Protein AF-0000000081415983 (afdb_homodimer)

Structure (mmCIF, N/CA/C/O backbone):
data_AF-0000000081415983-model_v1
#
loop_
_entity.id
_entity.type
_entity.pdbx_description
1 polymer Cupin
#
loop_
_atom_site.group_PDB
_atom_site.id
_atom_site.type_symbol
_atom_site.label_atom_id
_atom_site.label_alt_id
_atom_site.label_comp_id
_atom_site.label_asym_id
_atom_site.label_entity_id
_atom_site.label_seq_id
_atom_site.pdbx_PDB_ins_code
_atom_site.Cartn_x
_atom_site.Cartn_y
_atom_site.Cartn_z
_atom_site.occupancy
_atom_site.B_iso_or_equiv
_atom_site.auth_seq_id
_atom_site.auth_comp_id
_atom_site.auth_asym_id
_atom_site.auth_atom_id
_atom_site.pdbx_PDB_model_num
ATOM 1 N N . MET A 1 1 ? 7.309 -40.25 -11.047 1 39.91 1 MET A N 1
ATOM 2 C CA . MET A 1 1 ? 7.184 -38.969 -11.703 1 39.91 1 MET A CA 1
ATOM 3 C C . MET A 1 1 ? 6.332 -38 -10.867 1 39.91 1 MET A C 1
ATOM 5 O O . MET A 1 1 ? 5.172 -38.281 -10.578 1 39.91 1 MET A O 1
ATOM 9 N N . SER A 1 2 ? 6.867 -37.312 -9.828 1 40.66 2 SER A N 1
ATOM 10 C CA . SER A 1 2 ? 6.137 -36.406 -8.945 1 40.66 2 SER A CA 1
ATOM 11 C C . SER A 1 2 ? 5.246 -35.438 -9.734 1 40.66 2 SER A C 1
ATOM 13 O O . SER A 1 2 ? 5.742 -34.625 -10.5 1 40.66 2 SER A O 1
ATOM 15 N N . ASN A 1 3 ? 4.098 -35.781 -10.242 1 45.5 3 ASN A N 1
ATOM 16 C CA . ASN A 1 3 ? 3.111 -35.062 -11.047 1 45.5 3 ASN A CA 1
ATOM 17 C C . ASN A 1 3 ? 2.842 -33.656 -10.484 1 45.5 3 ASN A C 1
ATOM 19 O O . ASN A 1 3 ? 1.837 -33.438 -9.797 1 45.5 3 ASN A O 1
ATOM 23 N N . GLU A 1 4 ? 3.814 -33 -10 1 52.31 4 GLU A N 1
ATOM 24 C CA . GLU A 1 4 ? 3.561 -31.625 -9.531 1 52.31 4 GLU A CA 1
ATOM 25 C C . GLU A 1 4 ? 2.934 -30.766 -10.633 1 52.31 4 GLU A C 1
ATOM 27 O O . GLU A 1 4 ? 3.521 -30.594 -11.695 1 52.31 4 GLU A O 1
ATOM 32 N N . ARG A 1 5 ? 1.545 -30.859 -10.797 1 59.81 5 ARG A N 1
ATOM 33 C CA . ARG A 1 5 ? 0.809 -30.031 -11.742 1 59.81 5 ARG A CA 1
ATOM 34 C C . ARG A 1 5 ? 1.394 -28.625 -11.812 1 59.81 5 ARG A C 1
ATOM 36 O O . ARG A 1 5 ? 1.581 -27.969 -10.781 1 59.81 5 ARG A O 1
ATOM 43 N N . PRO A 1 6 ? 1.898 -28.297 -13 1 75.56 6 PRO A N 1
ATOM 44 C CA . PRO A 1 6 ? 2.426 -26.953 -13.164 1 75.56 6 PRO A CA 1
ATOM 45 C C . PRO A 1 6 ? 1.44 -25.875 -12.711 1 75.56 6 PRO A C 1
ATOM 47 O O . PRO A 1 6 ? 0.226 -26.078 -12.758 1 75.56 6 PRO A O 1
ATOM 50 N N . ALA A 1 7 ? 1.942 -24.875 -11.977 1 76.12 7 ALA A N 1
ATOM 51 C CA . ALA A 1 7 ? 1.072 -23.766 -11.617 1 76.12 7 ALA A CA 1
ATOM 52 C C . ALA A 1 7 ? 0.325 -23.234 -12.836 1 76.12 7 ALA A C 1
ATOM 54 O O . ALA A 1 7 ? 0.89 -23.141 -13.93 1 76.12 7 ALA A O 1
ATOM 55 N N . PRO A 1 8 ? -0.896 -23.016 -12.625 1 88 8 PRO A N 1
ATOM 56 C CA . PRO A 1 8 ? -1.715 -22.531 -13.742 1 88 8 PRO A CA 1
ATOM 57 C C . PRO A 1 8 ? -1.246 -21.172 -14.273 1 88 8 PRO A C 1
ATOM 59 O O . PRO A 1 8 ? -0.599 -20.422 -13.547 1 88 8 PRO A O 1
ATOM 62 N N . GLU A 1 9 ? -1.606 -20.844 -15.578 1 92.62 9 GLU A N 1
ATOM 63 C CA . GLU A 1 9 ? -1.294 -19.562 -16.203 1 92.62 9 GLU A CA 1
ATOM 64 C C . GLU A 1 9 ? -2.275 -18.484 -15.758 1 92.62 9 GLU A C 1
ATOM 66 O O . GLU A 1 9 ? -3.402 -18.781 -15.367 1 92.62 9 GLU A O 1
ATOM 71 N N . THR A 1 10 ? -1.805 -17.281 -15.883 1 95.62 10 THR A N 1
ATOM 72 C CA . THR A 1 10 ? -2.645 -16.156 -15.492 1 95.62 10 THR A CA 1
ATOM 73 C C . THR A 1 10 ? -3.926 -16.125 -16.328 1 95.62 10 THR A C 1
ATOM 75 O O . THR A 1 10 ? -3.885 -16.297 -17.547 1 95.62 10 THR A O 1
ATOM 78 N N . GLN A 1 11 ? -5.027 -15.922 -15.727 1 97.38 11 GLN A N 1
ATOM 79 C CA . GLN A 1 11 ? -6.328 -15.734 -16.359 1 97.38 11 GLN A CA 1
ATOM 80 C C . GLN A 1 11 ? -7.277 -14.961 -15.453 1 97.38 11 GLN A C 1
ATOM 82 O O . GLN A 1 11 ? -7.281 -15.164 -14.242 1 97.38 11 GLN A O 1
ATOM 87 N N . GLY A 1 12 ? -8.07 -14.055 -16.078 1 98.19 12 GLY A N 1
ATOM 88 C CA . GLY A 1 12 ? -9.078 -13.328 -15.32 1 98.19 12 GLY A CA 1
ATOM 89 C C . GLY A 1 12 ? -8.492 -12.305 -14.367 1 98.19 12 GLY A C 1
ATOM 90 O O . GLY A 1 12 ? -9.016 -12.094 -13.266 1 98.19 12 GLY A O 1
ATOM 91 N N . VAL A 1 13 ? -7.359 -11.742 -14.734 1 98.62 13 VAL A N 1
ATOM 92 C CA . VAL A 1 13 ? -6.691 -10.789 -13.852 1 98.62 13 VAL A CA 1
ATOM 93 C C . VAL A 1 13 ? -6.578 -9.438 -14.555 1 98.62 13 VAL A C 1
ATOM 95 O O . VAL A 1 13 ? -6.184 -9.359 -15.719 1 98.62 13 VAL A O 1
ATOM 98 N N . THR A 1 14 ? -7.02 -8.398 -13.93 1 98.56 14 THR A N 1
ATOM 99 C CA . THR A 1 14 ? -6.809 -7.023 -14.359 1 98.56 14 THR A CA 1
ATOM 100 C C . THR A 1 14 ? -5.949 -6.266 -13.359 1 98.56 14 THR A C 1
ATOM 102 O O . THR A 1 14 ? -6.141 -6.395 -12.148 1 98.56 14 THR A O 1
ATOM 105 N N . VAL A 1 15 ? -5.012 -5.48 -13.898 1 98.44 15 VAL A N 1
ATOM 106 C CA . VAL A 1 15 ? -4.113 -4.699 -13.055 1 98.44 15 VAL A CA 1
ATOM 107 C C . VAL A 1 15 ? -4.203 -3.223 -13.438 1 98.44 15 VAL A C 1
ATOM 109 O O . VAL A 1 15 ? -4.109 -2.871 -14.617 1 98.44 15 VAL A O 1
ATOM 112 N N . GLN A 1 16 ? -4.473 -2.391 -12.477 1 98.5 16 GLN A N 1
ATOM 113 C CA . GLN A 1 16 ? -4.496 -0.943 -12.656 1 98.5 16 GLN A CA 1
ATOM 114 C C . GLN A 1 16 ? -3.393 -0.267 -11.852 1 98.5 16 GLN A C 1
ATOM 116 O O . GLN A 1 16 ? -3.305 -0.453 -10.633 1 98.5 16 GLN A O 1
ATOM 121 N N . LEU A 1 17 ? -2.535 0.517 -12.516 1 98.56 17 LEU A N 1
ATOM 122 C CA . LEU A 1 17 ? -1.55 1.33 -11.812 1 98.56 17 LEU A CA 1
ATOM 123 C C . LEU A 1 17 ? -2.221 2.494 -11.094 1 98.56 17 LEU A C 1
ATOM 125 O O . LEU A 1 17 ? -3.002 3.234 -11.695 1 98.56 17 LEU A O 1
ATOM 129 N N . LEU A 1 18 ? -1.944 2.648 -9.82 1 98.62 18 LEU A N 1
ATOM 130 C CA . LEU A 1 18 ? -2.584 3.713 -9.055 1 98.62 18 LEU A CA 1
ATOM 131 C C . LEU A 1 18 ? -1.598 4.836 -8.758 1 98.62 18 LEU A C 1
ATOM 133 O O . LEU A 1 18 ? -1.96 6.016 -8.805 1 98.62 18 LEU A O 1
ATOM 137 N N . ALA A 1 19 ? -0.364 4.516 -8.375 1 98.44 19 ALA A N 1
ATOM 138 C CA . ALA A 1 19 ? 0.666 5.492 -8.031 1 98.44 19 ALA A CA 1
ATOM 139 C C . ALA A 1 19 ? 2.059 4.879 -8.125 1 98.44 19 ALA A C 1
ATOM 141 O O . ALA A 1 19 ? 2.223 3.668 -7.961 1 98.44 19 ALA A O 1
ATOM 142 N N . THR A 1 20 ? 3.025 5.652 -8.383 1 98.5 20 THR A N 1
ATOM 143 C CA . THR A 1 20 ? 4.426 5.246 -8.344 1 98.5 20 THR A CA 1
ATOM 144 C C . THR A 1 20 ? 5.297 6.367 -7.785 1 98.5 20 THR A C 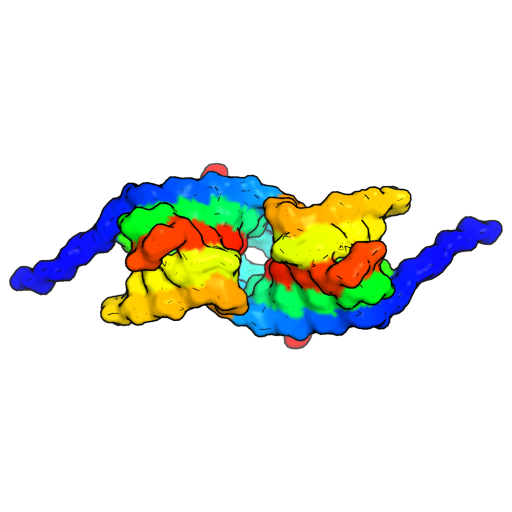1
ATOM 146 O O . THR A 1 20 ? 4.93 7.543 -7.855 1 98.5 20 THR A O 1
ATOM 149 N N . ILE A 1 21 ? 6.375 5.98 -7.223 1 98.69 21 ILE A N 1
ATOM 150 C CA . ILE A 1 21 ? 7.434 6.91 -6.844 1 98.69 21 ILE A CA 1
ATOM 151 C C . ILE A 1 21 ? 8.773 6.402 -7.355 1 98.69 21 ILE A C 1
ATOM 153 O O . ILE A 1 21 ? 9.141 5.246 -7.125 1 98.69 21 ILE A O 1
ATOM 157 N N . ASP A 1 22 ? 9.469 7.281 -8.078 1 98.56 22 ASP A N 1
ATOM 158 C CA . ASP A 1 22 ? 10.859 6.984 -8.406 1 98.56 22 ASP A CA 1
ATOM 159 C C . ASP A 1 22 ? 11.734 7.004 -7.152 1 98.56 22 ASP A C 1
ATOM 161 O O . ASP A 1 22 ? 11.992 8.07 -6.59 1 98.56 22 ASP A O 1
ATOM 165 N N . LEU A 1 23 ? 12.211 5.832 -6.766 1 98.62 23 LEU A N 1
ATOM 166 C CA . LEU A 1 23 ? 12.953 5.75 -5.508 1 98.62 23 LEU A CA 1
ATOM 167 C C . LEU A 1 23 ? 14.367 6.301 -5.676 1 98.62 23 LEU A C 1
ATOM 169 O O . LEU A 1 23 ? 15.023 6.637 -4.691 1 98.62 23 LEU A O 1
ATOM 173 N N . GLY A 1 24 ? 14.812 6.336 -6.879 1 97.75 24 GLY A N 1
ATOM 174 C CA . GLY A 1 24 ? 16.125 6.902 -7.137 1 97.75 24 GLY A CA 1
ATOM 175 C C . GLY A 1 24 ? 16.266 8.328 -6.645 1 97.75 24 GLY A C 1
ATOM 176 O O . GLY A 1 24 ? 17.359 8.75 -6.238 1 97.75 24 GLY A O 1
ATOM 177 N N . THR A 1 25 ? 15.219 9.117 -6.695 1 97.62 25 THR A N 1
ATOM 178 C CA . THR A 1 25 ? 15.258 10.516 -6.281 1 97.62 25 THR A CA 1
ATOM 179 C C . THR A 1 25 ? 14.945 10.648 -4.793 1 97.62 25 THR A C 1
ATOM 181 O O . THR A 1 25 ? 15.094 11.727 -4.219 1 97.62 25 THR A O 1
ATOM 184 N N . GLU A 1 26 ? 14.594 9.547 -4.121 1 98.44 26 GLU A N 1
ATOM 185 C CA . GLU A 1 26 ? 14.102 9.617 -2.75 1 98.44 26 GLU A CA 1
ATOM 186 C C . GLU A 1 26 ? 15.156 9.117 -1.763 1 98.44 26 GLU A C 1
ATOM 188 O O . GLU A 1 26 ? 15.289 9.664 -0.667 1 98.44 26 GLU A O 1
ATOM 193 N N . ILE A 1 27 ? 15.773 8.008 -2.119 1 98 27 ILE A N 1
ATOM 194 C CA . ILE A 1 27 ? 16.688 7.301 -1.233 1 98 27 ILE A CA 1
ATOM 195 C C . ILE A 1 27 ? 17.984 6.98 -1.979 1 98 27 ILE A C 1
ATOM 197 O O . ILE A 1 27 ? 17.953 6.375 -3.053 1 98 27 ILE A O 1
ATOM 201 N N . GLU A 1 28 ? 19.078 7.383 -1.436 1 95.56 28 GLU A N 1
ATOM 202 C CA . GLU A 1 28 ? 20.375 7.051 -2.033 1 95.56 28 GLU A CA 1
ATOM 203 C C . GLU A 1 28 ? 20.516 5.543 -2.236 1 95.56 28 GLU A C 1
ATOM 205 O O . GLU A 1 28 ? 20.188 4.758 -1.347 1 95.56 28 GLU A O 1
ATOM 210 N N . GLY A 1 29 ? 20.938 5.098 -3.475 1 95.25 29 GLY A N 1
ATOM 211 C CA . GLY A 1 29 ? 21.172 3.691 -3.746 1 95.25 29 GLY A CA 1
ATOM 212 C C . GLY A 1 29 ? 19.984 2.992 -4.379 1 95.25 29 GLY A C 1
ATOM 213 O O . GLY A 1 29 ? 20.047 1.801 -4.684 1 95.25 29 GLY A O 1
ATOM 214 N N . MET A 1 30 ? 18.938 3.736 -4.605 1 97.81 30 MET A N 1
ATOM 215 C CA . MET A 1 30 ? 17.719 3.088 -5.094 1 97.81 30 MET A CA 1
ATOM 216 C C . MET A 1 30 ? 17.438 3.494 -6.539 1 97.81 30 MET A C 1
ATOM 218 O O . MET A 1 30 ? 16.297 3.396 -7 1 97.81 30 MET A O 1
ATOM 222 N N . ALA A 1 31 ? 18.516 4.008 -7.223 1 96.88 31 ALA A N 1
ATOM 223 C CA . ALA A 1 31 ? 18.359 4.328 -8.641 1 96.88 31 ALA A CA 1
ATOM 224 C C . ALA A 1 31 ? 17.844 3.119 -9.422 1 96.88 31 ALA A C 1
ATOM 226 O O . ALA A 1 31 ? 18.297 1.992 -9.195 1 96.88 31 ALA A O 1
ATOM 227 N N . GLY A 1 32 ? 16.906 3.377 -10.312 1 97.69 32 GLY A N 1
ATOM 228 C CA . GLY A 1 32 ? 16.391 2.328 -11.18 1 97.69 32 GLY A CA 1
ATOM 229 C C . GLY A 1 32 ? 15.266 1.532 -10.555 1 97.69 32 GLY A C 1
ATOM 230 O O . GLY A 1 32 ? 14.805 0.546 -11.125 1 97.69 32 GLY A O 1
ATOM 231 N N . ARG A 1 33 ? 14.875 1.941 -9.32 1 98.56 33 ARG A N 1
ATOM 232 C CA . ARG A 1 33 ? 13.766 1.271 -8.648 1 98.56 33 ARG A CA 1
ATOM 233 C C . ARG A 1 33 ? 12.617 2.234 -8.406 1 98.56 33 ARG A C 1
ATOM 235 O O . ARG A 1 33 ? 12.82 3.447 -8.305 1 98.56 33 ARG A O 1
ATOM 242 N N . GLN A 1 34 ? 11.461 1.699 -8.297 1 98.69 34 GLN A N 1
ATOM 243 C CA . GLN A 1 34 ? 10.289 2.496 -7.953 1 98.69 34 GLN A CA 1
ATOM 244 C C . GLN A 1 34 ? 9.438 1.794 -6.898 1 98.69 34 GLN A C 1
ATOM 246 O O . GLN A 1 34 ? 9.453 0.565 -6.793 1 98.69 34 GLN A O 1
ATOM 251 N N . LEU A 1 35 ? 8.812 2.527 -6.086 1 98.88 35 LEU A N 1
ATOM 252 C CA . LEU A 1 35 ? 7.676 2.078 -5.289 1 98.88 35 LEU A CA 1
ATOM 253 C C . LEU A 1 35 ? 6.391 2.125 -6.109 1 98.88 35 LEU A C 1
ATOM 255 O O . LEU A 1 35 ? 6.02 3.18 -6.629 1 98.88 35 LEU A O 1
ATOM 259 N N . ARG A 1 36 ? 5.727 1.018 -6.242 1 98.88 36 ARG A N 1
ATOM 260 C CA . ARG A 1 36 ? 4.605 0.898 -7.168 1 98.88 36 ARG A CA 1
ATOM 261 C C . ARG A 1 36 ? 3.361 0.377 -6.457 1 98.88 36 ARG A C 1
ATOM 263 O O . ARG A 1 36 ? 3.424 -0.623 -5.738 1 98.88 36 ARG A O 1
ATOM 270 N N . MET A 1 37 ? 2.242 1.145 -6.562 1 98.94 37 MET A N 1
ATOM 271 C CA . MET A 1 37 ? 0.939 0.728 -6.055 1 98.94 37 MET A CA 1
ATOM 272 C C . MET A 1 37 ? 0.005 0.343 -7.195 1 98.94 37 MET A C 1
ATOM 274 O O . MET A 1 37 ? -0.206 1.128 -8.125 1 98.94 37 MET A O 1
ATOM 278 N N . ARG A 1 38 ? -0.508 -0.856 -7.113 1 98.88 38 ARG A N 1
ATOM 279 C CA . ARG A 1 38 ? -1.453 -1.337 -8.117 1 98.88 38 ARG A CA 1
ATOM 280 C C . ARG A 1 38 ? -2.727 -1.861 -7.461 1 98.88 38 ARG A C 1
ATOM 282 O O . ARG A 1 38 ? -2.689 -2.373 -6.34 1 98.88 38 ARG A O 1
ATOM 289 N N . LEU A 1 39 ? -3.822 -1.674 -8.117 1 98.81 39 LEU A N 1
ATOM 290 C CA . LEU A 1 39 ? -5.047 -2.422 -7.848 1 98.81 39 LEU A CA 1
ATOM 291 C C . LEU A 1 39 ? -5.113 -3.68 -8.703 1 98.81 39 LEU A C 1
ATOM 293 O O . LEU A 1 39 ? -5.109 -3.598 -9.938 1 98.81 39 LEU A O 1
ATOM 297 N N . VAL A 1 40 ? -5.133 -4.836 -8.094 1 98.81 40 VAL A N 1
ATOM 298 C CA . VAL A 1 40 ? -5.215 -6.113 -8.789 1 98.81 40 VAL A CA 1
ATOM 299 C C . VAL A 1 40 ? -6.59 -6.738 -8.578 1 98.81 40 VAL A C 1
ATOM 301 O O . VAL A 1 40 ? -7.043 -6.887 -7.441 1 98.81 40 VAL A O 1
ATOM 304 N N . THR A 1 41 ? -7.242 -7.074 -9.594 1 98.88 41 THR A N 1
ATOM 305 C CA . THR A 1 41 ? -8.523 -7.766 -9.555 1 98.88 41 THR A CA 1
ATOM 306 C C . THR A 1 41 ? -8.406 -9.172 -10.148 1 98.88 41 THR A C 1
ATOM 308 O O . THR A 1 41 ? -7.93 -9.336 -11.273 1 98.88 41 THR A O 1
ATOM 311 N N . ILE A 1 42 ? -8.758 -10.117 -9.359 1 98.81 42 ILE A N 1
ATOM 312 C CA . ILE A 1 42 ? -8.836 -11.508 -9.82 1 98.81 42 ILE A CA 1
ATOM 313 C C . ILE A 1 42 ? -10.289 -11.953 -9.875 1 98.81 42 ILE A C 1
ATOM 315 O O . ILE A 1 42 ? -10.961 -12.047 -8.844 1 98.81 42 ILE A O 1
ATOM 319 N N . GLU A 1 43 ? -10.805 -12.227 -11.062 1 98.81 43 GLU A N 1
ATOM 320 C CA . GLU A 1 43 ? -12.188 -12.648 -11.234 1 98.81 43 GLU A CA 1
ATOM 321 C C . GLU A 1 43 ? -12.445 -14 -10.578 1 98.81 43 GLU A C 1
ATOM 323 O O . GLU A 1 43 ? -11.5 -14.727 -10.258 1 98.81 43 GLU A O 1
ATOM 328 N N . SER A 1 44 ? -13.781 -14.258 -10.297 1 98.62 44 SER A N 1
ATOM 329 C CA . SER A 1 44 ? -14.117 -15.609 -9.844 1 98.62 44 SER A CA 1
ATOM 330 C C . SER A 1 44 ? -13.508 -16.672 -10.758 1 98.62 44 SER A C 1
ATOM 332 O O . SER A 1 44 ? -13.648 -16.594 -11.984 1 98.62 44 SER A O 1
ATOM 334 N N . GLY A 1 45 ? -12.766 -17.562 -10.164 1 98 45 GLY A N 1
ATOM 335 C CA . GLY A 1 45 ? -12.117 -18.594 -10.945 1 98 45 GLY A CA 1
ATOM 336 C C . GLY A 1 45 ? -10.805 -18.156 -11.562 1 98 45 GLY A C 1
ATOM 337 O O . GLY A 1 45 ? -10.109 -18.938 -12.211 1 98 45 GLY A O 1
ATOM 338 N N . GLY A 1 46 ? -10.461 -16.859 -11.328 1 98.44 46 GLY A N 1
ATOM 339 C CA . GLY A 1 46 ? -9.234 -16.328 -11.906 1 98.44 46 GLY A CA 1
ATOM 340 C C . GLY A 1 46 ? -7.984 -16.859 -11.227 1 98.44 46 GLY A C 1
ATOM 341 O O . GLY A 1 46 ? -8.055 -17.422 -10.125 1 98.44 46 GLY A O 1
ATOM 342 N N . VAL A 1 47 ? -6.828 -16.734 -11.93 1 97.5 47 VAL A N 1
ATOM 343 C CA . VAL A 1 47 ? -5.523 -17.203 -11.477 1 97.5 47 VAL A CA 1
ATOM 344 C C . VAL A 1 47 ? -4.461 -16.156 -11.789 1 97.5 47 VAL A C 1
ATOM 346 O O . VAL A 1 47 ? -4.461 -15.562 -12.875 1 97.5 47 VAL A O 1
ATOM 349 N N . LEU A 1 48 ? -3.709 -15.797 -10.82 1 96.69 48 LEU A N 1
ATOM 350 C CA . LEU A 1 48 ? -2.486 -15.039 -11.047 1 96.69 48 LEU A CA 1
ATOM 351 C C . LEU A 1 48 ? -1.261 -15.945 -10.977 1 96.69 48 LEU A C 1
ATOM 353 O O . LEU A 1 48 ? -0.7 -16.156 -9.898 1 96.69 48 LEU A O 1
ATOM 357 N N . GLY A 1 49 ? -0.999 -16.438 -12.078 1 88.75 49 GLY A N 1
ATOM 358 C CA . GLY A 1 49 ? 0.17 -17.266 -12.312 1 88.75 49 GLY A CA 1
ATOM 359 C C . GLY A 1 49 ? 1.021 -16.797 -13.477 1 88.75 49 GLY A C 1
ATOM 360 O O . GLY A 1 49 ? 0.875 -15.664 -13.938 1 88.75 49 GLY A O 1
ATOM 361 N N . PRO A 1 50 ? 2.016 -17.594 -13.883 1 90.31 50 PRO A N 1
ATOM 362 C CA . PRO A 1 50 ? 2.482 -18.828 -13.258 1 90.31 50 PRO A CA 1
ATOM 363 C C . PRO A 1 50 ? 3.178 -18.594 -11.922 1 90.31 50 PRO A C 1
ATOM 365 O O . PRO A 1 50 ? 3.26 -17.453 -11.461 1 90.31 50 PRO A O 1
ATOM 368 N N . VAL A 1 51 ? 3.699 -19.609 -11.383 1 93.38 51 VAL A N 1
ATOM 369 C CA . VAL A 1 51 ? 4.484 -19.469 -10.156 1 93.38 51 VAL A CA 1
ATOM 370 C C . VAL A 1 51 ? 5.543 -18.391 -10.336 1 93.38 51 VAL A C 1
ATOM 372 O O . VAL A 1 51 ? 6.188 -18.297 -11.383 1 93.38 51 VAL A O 1
ATOM 375 N N . HIS A 1 52 ? 5.562 -17.469 -9.422 1 95.12 52 HIS A N 1
ATOM 376 C CA . HIS A 1 52 ? 6.562 -16.406 -9.445 1 95.12 52 HIS A CA 1
ATOM 377 C C . HIS A 1 52 ? 7.141 -16.156 -8.055 1 95.12 52 HIS A C 1
ATOM 379 O O . HIS A 1 52 ? 6.543 -16.562 -7.051 1 95.12 52 HIS A O 1
ATOM 385 N N . ASP A 1 53 ? 8.312 -15.547 -7.996 1 96.62 53 ASP A N 1
ATOM 386 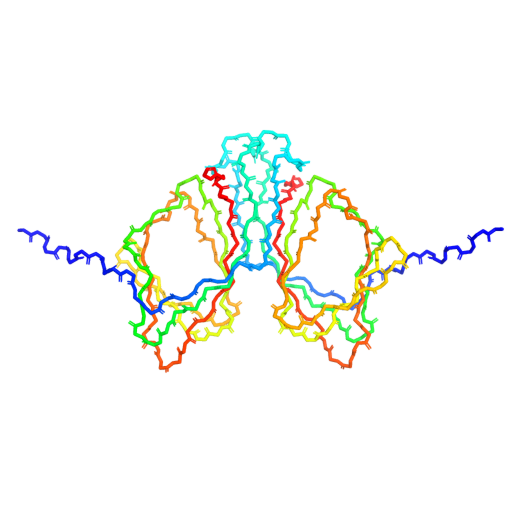C CA . ASP A 1 53 ? 8.938 -15.242 -6.711 1 96.62 53 ASP A CA 1
ATOM 387 C C . ASP A 1 53 ? 9.039 -13.734 -6.492 1 96.62 53 ASP A C 1
ATOM 389 O O . ASP A 1 53 ? 8.711 -12.945 -7.387 1 96.62 53 ASP A O 1
ATOM 393 N N . HIS A 1 54 ? 9.453 -13.359 -5.375 1 98 54 HIS A N 1
ATOM 394 C CA . HIS A 1 54 ? 9.57 -11.961 -5.004 1 98 54 HIS A CA 1
ATOM 395 C C . HIS A 1 54 ? 11 -11.602 -4.621 1 98 54 HIS A C 1
ATOM 397 O O . HIS A 1 54 ? 11.227 -10.711 -3.797 1 98 54 HIS A O 1
ATOM 403 N N . ILE A 1 55 ? 11.953 -12.336 -5.207 1 97.62 55 ILE A N 1
ATOM 404 C CA . ILE A 1 55 ? 13.359 -11.984 -5.02 1 97.62 55 ILE A CA 1
ATOM 405 C C . ILE A 1 55 ? 13.641 -10.625 -5.656 1 97.62 55 ILE A C 1
ATOM 407 O O . ILE A 1 55 ? 13.367 -10.422 -6.844 1 97.62 55 ILE A O 1
ATOM 411 N N . ASP A 1 56 ? 14.125 -9.727 -4.898 1 97.25 56 ASP A N 1
ATOM 412 C CA . ASP A 1 56 ? 14.492 -8.383 -5.324 1 97.25 56 ASP A CA 1
ATOM 413 C C . ASP A 1 56 ? 13.258 -7.566 -5.699 1 97.25 56 ASP A C 1
ATOM 415 O O . ASP A 1 56 ? 13.336 -6.648 -6.52 1 97.25 56 ASP A O 1
ATOM 419 N N . ARG A 1 57 ? 12.188 -7.875 -5.215 1 98.06 57 ARG A N 1
ATOM 420 C CA . ARG A 1 57 ? 10.93 -7.176 -5.457 1 98.06 57 ARG A CA 1
ATOM 421 C C . ARG A 1 57 ? 9.969 -7.348 -4.281 1 98.06 57 ARG A C 1
ATOM 423 O O . ARG A 1 57 ? 8.859 -7.859 -4.449 1 98.06 57 ARG A O 1
ATOM 430 N N . PRO A 1 58 ? 10.445 -6.98 -3.062 1 98.75 58 PRO A N 1
ATOM 431 C CA . PRO A 1 58 ? 9.57 -7.121 -1.897 1 98.75 58 PRO A CA 1
ATOM 432 C C . PRO A 1 58 ? 8.289 -6.305 -2.025 1 98.75 58 PRO A C 1
ATOM 434 O O . PRO A 1 58 ? 8.281 -5.254 -2.672 1 98.75 58 PRO A O 1
ATOM 437 N N . GLY A 1 59 ? 7.223 -6.781 -1.451 1 98.81 59 GLY A N 1
ATOM 438 C CA . GLY A 1 59 ? 5.945 -6.09 -1.507 1 98.81 59 GLY A CA 1
ATOM 439 C C . GLY A 1 59 ? 5.02 -6.457 -0.363 1 98.81 59 GLY A C 1
ATOM 440 O O . GLY A 1 59 ? 5.273 -7.414 0.367 1 98.81 59 GLY A O 1
ATOM 441 N N . VAL A 1 60 ? 4.02 -5.695 -0.131 1 98.88 60 VAL A N 1
ATOM 442 C CA . VAL A 1 60 ? 2.934 -5.938 0.812 1 98.88 60 VAL A CA 1
ATOM 443 C C . VAL A 1 60 ? 1.593 -5.879 0.082 1 98.88 60 VAL A C 1
ATOM 445 O O . VAL A 1 60 ? 1.415 -5.082 -0.842 1 98.88 60 VAL A O 1
ATOM 448 N N . GLU A 1 61 ? 0.723 -6.727 0.51 1 98.81 61 GLU A N 1
ATOM 449 C CA . GLU A 1 61 ? -0.594 -6.887 -0.1 1 98.81 61 GLU A CA 1
ATOM 450 C C . GLU A 1 61 ? -1.706 -6.59 0.901 1 98.81 61 GLU A C 1
ATOM 452 O O . GLU A 1 61 ? -1.552 -6.836 2.1 1 98.81 61 GLU A O 1
ATOM 457 N N . TYR A 1 62 ? -2.814 -6.008 0.46 1 98.88 62 TYR A N 1
ATOM 458 C CA . TYR A 1 62 ? -4.008 -5.75 1.261 1 98.88 62 TYR A CA 1
ATOM 459 C C . TYR A 1 62 ? -5.27 -6.125 0.493 1 98.88 62 TYR A C 1
ATOM 461 O O . TYR A 1 62 ? -5.5 -5.629 -0.612 1 98.88 62 TYR A O 1
ATOM 469 N N . ILE A 1 63 ? -6.129 -6.93 1.101 1 98.69 63 ILE A N 1
ATOM 470 C CA . ILE A 1 63 ? -7.332 -7.371 0.402 1 98.69 63 ILE A CA 1
ATOM 471 C C . ILE A 1 63 ? -8.469 -6.375 0.646 1 98.69 63 ILE A C 1
ATOM 473 O O . ILE A 1 63 ? -8.82 -6.098 1.793 1 98.69 63 ILE A O 1
ATOM 477 N N . LEU A 1 64 ? -9 -5.895 -0.422 1 98.31 64 LEU A N 1
ATOM 478 C CA . LEU A 1 64 ? -10.133 -4.984 -0.377 1 98.31 64 LEU A CA 1
ATOM 479 C C . LEU A 1 64 ? -11.453 -5.754 -0.331 1 98.31 64 LEU A C 1
ATOM 481 O O . LEU A 1 64 ? -12.367 -5.387 0.407 1 98.31 64 LEU A O 1
ATOM 485 N N . GLN A 1 65 ? -11.516 -6.723 -1.119 1 98.06 65 GLN A N 1
ATOM 486 C CA . GLN A 1 65 ? -12.75 -7.453 -1.395 1 98.06 65 GLN A CA 1
ATOM 487 C C . GLN A 1 65 ? -12.453 -8.898 -1.798 1 98.06 65 GLN A C 1
ATOM 489 O O . GLN A 1 65 ? -11.484 -9.156 -2.52 1 98.06 65 GLN A O 1
ATOM 494 N N . GLY A 1 66 ? -13.406 -9.82 -1.405 1 98.5 66 GLY A N 1
ATOM 495 C CA . GLY A 1 66 ? -13.281 -11.211 -1.818 1 98.5 66 GLY A CA 1
ATOM 496 C C . GLY A 1 66 ? -12.18 -11.953 -1.088 1 98.5 66 GLY A C 1
ATOM 497 O O . GLY A 1 66 ? -11.734 -11.523 -0.019 1 98.5 66 GLY A O 1
ATOM 498 N N . THR A 1 67 ? -11.906 -13.117 -1.565 1 98.5 67 THR A N 1
ATOM 499 C CA . THR A 1 67 ? -10.883 -13.977 -0.974 1 98.5 67 THR A CA 1
ATOM 500 C C . THR A 1 67 ? -9.836 -14.359 -2.014 1 98.5 67 THR A C 1
ATOM 502 O O . THR A 1 67 ? -10.18 -14.703 -3.148 1 98.5 67 THR A O 1
ATOM 505 N N . ILE A 1 68 ? -8.617 -14.219 -1.673 1 98.5 68 ILE A N 1
ATOM 506 C CA . ILE A 1 68 ? -7.523 -14.695 -2.504 1 98.5 68 ILE A CA 1
ATOM 507 C C . ILE A 1 68 ? -6.855 -15.898 -1.832 1 98.5 68 ILE A C 1
ATOM 509 O O . ILE A 1 68 ? -6.527 -15.852 -0.645 1 98.5 68 ILE A O 1
ATOM 513 N N . THR A 1 69 ? -6.727 -16.953 -2.525 1 98.38 69 THR A N 1
ATOM 514 C CA . THR A 1 69 ? -5.98 -18.125 -2.07 1 98.38 69 THR A CA 1
ATOM 515 C C . THR A 1 69 ? -4.531 -18.062 -2.547 1 98.38 69 THR A C 1
ATOM 517 O O . THR A 1 69 ? -4.273 -18 -3.752 1 98.38 69 THR A O 1
ATOM 520 N N . ASP A 1 70 ? -3.639 -18.016 -1.638 1 97.81 70 ASP A N 1
ATOM 521 C CA . ASP A 1 70 ? -2.199 -17.984 -1.876 1 97.81 70 ASP A CA 1
ATOM 522 C C . ASP A 1 70 ? -1.587 -19.375 -1.765 1 97.81 70 ASP A C 1
ATOM 524 O O . ASP A 1 70 ? -1.617 -19.984 -0.695 1 97.81 70 ASP A O 1
ATOM 528 N N . HIS A 1 71 ? -1.051 -19.906 -2.887 1 96.81 71 HIS A N 1
ATOM 529 C CA . HIS A 1 71 ? -0.377 -21.203 -2.896 1 96.81 71 HIS A CA 1
ATOM 530 C C . HIS A 1 71 ? 1.134 -21.031 -2.773 1 96.81 71 HIS A C 1
ATOM 532 O O . HIS A 1 71 ? 1.793 -20.594 -3.717 1 96.81 71 HIS A O 1
ATOM 538 N N . ARG A 1 72 ? 1.624 -21.344 -1.626 1 91.62 72 ARG A N 1
ATOM 539 C CA . ARG A 1 72 ? 3.037 -21.188 -1.295 1 91.62 72 ARG A CA 1
ATOM 540 C C . ARG A 1 72 ? 3.549 -22.375 -0.491 1 91.62 72 ARG A C 1
ATOM 542 O O . ARG A 1 72 ? 2.918 -22.797 0.484 1 91.62 72 ARG A O 1
ATOM 549 N N . ASN A 1 73 ? 4.672 -22.922 -0.878 1 90.19 73 ASN A N 1
ATOM 550 C CA . ASN A 1 73 ? 5.301 -24.031 -0.163 1 90.19 73 ASN A CA 1
ATOM 551 C C . ASN A 1 73 ? 4.332 -25.188 0.026 1 90.19 73 ASN A C 1
ATOM 553 O O . ASN A 1 73 ? 4.258 -25.781 1.109 1 90.19 73 ASN A O 1
ATOM 557 N N . GLY A 1 74 ? 3.523 -25.375 -0.931 1 90.12 74 GLY A N 1
ATOM 558 C CA . GLY A 1 74 ? 2.596 -26.484 -0.893 1 90.12 74 GLY A CA 1
ATOM 559 C C . GLY A 1 74 ? 1.387 -26.234 -0.013 1 90.12 74 GLY A C 1
ATOM 560 O O . GLY A 1 74 ? 0.563 -27.125 0.194 1 90.12 74 GLY A O 1
ATOM 561 N N . VAL A 1 75 ? 1.369 -25.109 0.575 1 95.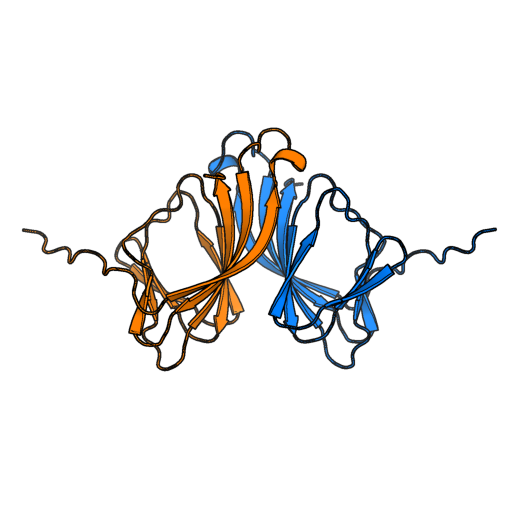5 75 VAL A N 1
ATOM 562 C CA . VAL A 1 75 ? 0.273 -24.75 1.471 1 95.5 75 VAL A CA 1
ATOM 563 C C . VAL A 1 75 ? -0.599 -23.672 0.822 1 95.5 75 VAL A C 1
ATOM 565 O O . VAL A 1 75 ? -0.086 -22.719 0.243 1 95.5 75 VAL A O 1
ATOM 568 N N . ALA A 1 76 ? -1.93 -23.891 0.849 1 96.75 76 ALA A N 1
ATOM 569 C CA . ALA A 1 76 ? -2.889 -22.875 0.41 1 96.75 76 ALA A CA 1
ATOM 570 C C . ALA A 1 76 ? -3.416 -22.078 1.594 1 96.75 76 ALA A C 1
ATOM 572 O O . ALA A 1 76 ? -3.902 -22.641 2.574 1 96.75 76 ALA A O 1
ATOM 573 N N . THR A 1 77 ? -3.258 -20.828 1.574 1 97.81 77 THR A N 1
ATOM 574 C CA . THR A 1 77 ? -3.758 -19.938 2.619 1 97.81 77 THR A CA 1
ATOM 575 C C . THR A 1 77 ? -4.758 -18.938 2.045 1 97.81 77 THR A C 1
ATOM 577 O O . THR A 1 77 ? -4.5 -18.312 1.017 1 97.81 77 THR A O 1
ATOM 580 N N . ASP A 1 78 ? -5.891 -18.812 2.684 1 98.06 78 ASP A N 1
ATOM 581 C CA . ASP A 1 78 ? -6.902 -17.844 2.266 1 98.06 78 ASP A CA 1
ATOM 582 C C . ASP A 1 78 ? -6.734 -16.516 3 1 98.06 78 ASP A C 1
ATOM 584 O O . ASP A 1 78 ? -6.598 -16.484 4.227 1 98.06 78 ASP A O 1
ATOM 588 N N . TYR A 1 79 ? -6.738 -15.453 2.232 1 97.75 79 TYR A N 1
ATOM 589 C CA . TYR A 1 79 ? -6.75 -14.102 2.781 1 97.75 79 TYR A CA 1
ATOM 590 C C . TYR A 1 79 ? -8.039 -13.383 2.424 1 97.75 79 TYR A C 1
ATOM 592 O O . TYR A 1 79 ? -8.445 -13.359 1.259 1 97.75 79 TYR A O 1
ATOM 600 N N . GLY A 1 80 ? -8.695 -12.797 3.48 1 98 80 GLY A N 1
ATOM 601 C CA . GLY A 1 80 ? -9.906 -12.023 3.256 1 98 80 GLY A CA 1
ATOM 602 C C . GLY A 1 80 ? -9.711 -10.539 3.477 1 98 80 GLY A C 1
ATOM 603 O O . GLY A 1 80 ? -8.602 -10.086 3.77 1 98 80 GLY A O 1
ATOM 604 N N . PRO A 1 81 ? -10.836 -9.836 3.271 1 97.94 81 PRO A N 1
ATOM 605 C CA . PRO A 1 81 ? -10.742 -8.375 3.369 1 97.94 81 PRO A CA 1
ATOM 606 C C . PRO A 1 81 ? -10.203 -7.91 4.719 1 97.94 81 PRO A C 1
ATOM 608 O O . PRO A 1 81 ? -10.547 -8.477 5.758 1 97.94 81 PRO A O 1
ATOM 611 N N . GLY A 1 82 ? -9.312 -6.914 4.645 1 96.94 82 GLY A N 1
ATOM 612 C CA . GLY A 1 82 ? -8.82 -6.312 5.871 1 96.94 82 GLY A CA 1
ATOM 613 C C . GLY A 1 82 ? -7.469 -6.855 6.301 1 96.94 82 GLY A C 1
ATOM 614 O O . GLY A 1 82 ? -6.832 -6.305 7.199 1 96.94 82 GLY A O 1
ATOM 615 N N . VAL A 1 83 ? -7.016 -7.891 5.656 1 95.75 83 VAL A N 1
ATOM 616 C CA . VAL A 1 83 ? -5.73 -8.477 6.02 1 95.75 83 VAL A CA 1
ATOM 617 C C . VAL A 1 83 ? -4.625 -7.875 5.152 1 95.75 83 VAL A C 1
ATOM 619 O O . VAL A 1 83 ? -4.809 -7.68 3.949 1 95.75 83 VAL A O 1
ATOM 622 N N . GLY A 1 84 ? -3.52 -7.527 5.75 1 97.06 84 GLY A N 1
ATOM 623 C CA . GLY A 1 84 ? -2.279 -7.195 5.07 1 97.06 84 GLY A CA 1
ATOM 624 C C . GLY A 1 84 ? -1.173 -8.203 5.316 1 97.06 84 GLY A C 1
ATOM 625 O O . GLY A 1 84 ? -1.017 -8.703 6.434 1 97.06 84 GLY A O 1
ATOM 626 N N . TRP A 1 85 ? -0.45 -8.609 4.258 1 95.69 85 TRP A N 1
ATOM 627 C CA . TRP A 1 85 ? 0.618 -9.586 4.441 1 95.69 85 TRP A CA 1
ATOM 628 C C . TRP A 1 85 ? 1.82 -9.25 3.564 1 95.69 85 TRP A C 1
ATOM 630 O O . TRP A 1 85 ? 1.682 -8.578 2.541 1 95.69 85 TRP A O 1
ATOM 640 N N . PRO A 1 86 ? 2.979 -9.734 3.932 1 97.69 86 PRO A N 1
ATOM 641 C CA . PRO A 1 86 ? 4.199 -9.469 3.166 1 97.69 86 PRO A CA 1
ATOM 642 C C . PRO A 1 86 ? 4.48 -10.539 2.115 1 97.69 86 PRO A C 1
ATOM 644 O O . PRO A 1 86 ? 4.055 -11.688 2.27 1 97.69 86 PRO A O 1
ATOM 647 N N . GLU A 1 87 ? 5.078 -10.188 1.087 1 98.06 87 GLU A N 1
ATOM 648 C CA . GLU A 1 87 ? 5.758 -11.047 0.119 1 98.06 87 GLU A CA 1
ATOM 649 C C . GLU A 1 87 ? 7.238 -10.695 0.022 1 98.06 87 GLU A C 1
ATOM 651 O O . GLU A 1 87 ? 7.609 -9.703 -0.604 1 98.06 87 GLU A O 1
ATOM 656 N N . ASP A 1 88 ? 8.062 -11.5 0.657 1 98.12 88 ASP A N 1
ATOM 657 C CA . ASP A 1 88 ? 9.492 -11.234 0.738 1 98.12 88 ASP A CA 1
ATOM 658 C C . ASP A 1 88 ? 10.281 -12.172 -0.178 1 98.12 88 ASP A C 1
ATOM 660 O O . ASP A 1 88 ? 9.688 -12.914 -0.968 1 98.12 88 ASP A O 1
ATOM 664 N N . HIS A 1 89 ? 11.641 -12.156 -0.044 1 98.12 89 HIS A N 1
ATOM 665 C CA . HIS A 1 89 ? 12.516 -12.883 -0.964 1 98.12 89 HIS A CA 1
ATOM 666 C C . HIS A 1 89 ? 12.367 -14.391 -0.785 1 98.12 89 HIS A C 1
ATOM 668 O O . HIS A 1 89 ? 12.828 -15.164 -1.628 1 98.12 89 HIS A O 1
ATOM 674 N N . ASN A 1 90 ? 11.641 -14.859 0.226 1 97.25 90 ASN A N 1
ATOM 675 C CA . ASN A 1 90 ? 11.383 -16.281 0.389 1 97.25 90 ASN A CA 1
ATOM 676 C C . ASN A 1 90 ? 10.031 -16.688 -0.208 1 97.25 90 ASN A C 1
ATOM 678 O O . ASN A 1 90 ? 9.656 -17.859 -0.194 1 97.25 90 ASN A O 1
ATOM 682 N N . THR A 1 91 ? 9.305 -15.75 -0.68 1 97.31 91 THR A N 1
ATOM 683 C CA . THR A 1 91 ? 7.977 -16 -1.225 1 97.31 91 THR A CA 1
ATOM 684 C C . THR A 1 91 ? 8.07 -16.469 -2.674 1 97.31 91 THR A C 1
ATOM 686 O O . THR A 1 91 ? 8.578 -15.758 -3.533 1 97.31 91 THR A O 1
ATOM 689 N N . THR A 1 92 ? 7.699 -17.625 -3.002 1 97.06 92 THR A N 1
ATOM 690 C CA . THR A 1 92 ? 7.398 -18.203 -4.312 1 97.06 92 THR A CA 1
ATOM 691 C C . THR A 1 92 ? 5.992 -18.781 -4.34 1 97.06 92 THR A C 1
ATOM 693 O O . THR A 1 92 ? 5.68 -19.688 -3.562 1 97.06 92 THR A O 1
ATOM 696 N N . HIS A 1 93 ? 5.133 -18.109 -5.211 1 97.5 93 HIS A N 1
ATOM 697 C CA . HIS A 1 93 ? 3.736 -18.516 -5.074 1 97.5 93 HIS A CA 1
ATOM 698 C C . HIS A 1 93 ? 2.959 -18.25 -6.359 1 97.5 93 HIS A C 1
ATOM 700 O O . HIS A 1 93 ? 3.514 -17.75 -7.332 1 97.5 93 HIS A O 1
ATOM 706 N N . TRP A 1 94 ? 1.785 -18.703 -6.43 1 97.12 94 TRP A N 1
ATOM 707 C CA . TRP A 1 94 ? 0.71 -18.281 -7.324 1 97.12 94 TRP A CA 1
ATOM 708 C C . TRP A 1 94 ? -0.594 -18.094 -6.555 1 97.12 94 TRP A C 1
ATOM 710 O O . TRP A 1 94 ? -0.74 -18.594 -5.438 1 97.12 94 TRP A O 1
ATOM 720 N N . LEU A 1 95 ? -1.531 -17.328 -7.078 1 98.25 95 LEU A N 1
ATOM 721 C CA . LEU A 1 95 ? -2.764 -16.953 -6.395 1 98.25 95 LEU A CA 1
ATOM 722 C C . LEU A 1 95 ? -3.984 -17.328 -7.223 1 98.25 95 LEU A C 1
ATOM 724 O O . LEU A 1 95 ? -3.918 -17.375 -8.453 1 98.25 95 LEU A O 1
ATOM 728 N N . GLU A 1 96 ? -5.055 -17.531 -6.535 1 98 96 GLU A N 1
ATOM 729 C CA . GLU A 1 96 ? -6.32 -17.719 -7.242 1 98 96 GLU A CA 1
ATOM 730 C C . GLU A 1 96 ? -7.492 -17.203 -6.426 1 98 96 GLU A C 1
ATOM 732 O O . GLU A 1 96 ? -7.355 -16.938 -5.227 1 98 96 GLU A O 1
ATOM 737 N N . ASN A 1 97 ? -8.562 -16.953 -7.121 1 98.69 97 ASN A N 1
ATOM 738 C CA . ASN A 1 97 ? -9.852 -16.625 -6.516 1 98.69 97 ASN A CA 1
ATOM 739 C C . ASN A 1 97 ? -10.844 -17.781 -6.684 1 98.69 97 ASN A C 1
ATOM 741 O O . ASN A 1 97 ? -11.391 -17.969 -7.77 1 98.69 97 ASN A O 1
ATOM 745 N N . ARG A 1 98 ? -11.086 -18.438 -5.609 1 98.12 98 ARG A N 1
ATOM 746 C CA . ARG A 1 98 ? -12.016 -19.562 -5.625 1 98.12 98 ARG A CA 1
ATOM 747 C C . ARG A 1 98 ? -13.43 -19.125 -5.258 1 98.12 98 ARG A C 1
ATOM 749 O O . ARG A 1 98 ? -14.344 -19.938 -5.184 1 98.12 98 ARG A O 1
ATOM 756 N N . GLY A 1 99 ? -13.547 -17.875 -4.934 1 97.94 99 GLY A N 1
ATOM 757 C CA . GLY A 1 99 ? -14.828 -17.344 -4.488 1 97.94 99 GLY A CA 1
ATOM 758 C C . GLY A 1 99 ? -15.75 -16.969 -5.629 1 97.94 99 GLY A C 1
ATOM 759 O O . GLY A 1 99 ? -15.352 -17 -6.797 1 97.94 99 GLY A O 1
ATOM 760 N N . ALA A 1 100 ? -16.953 -16.547 -5.293 1 97.88 100 ALA A N 1
ATOM 761 C CA . ALA A 1 100 ? -18 -16.297 -6.273 1 97.88 100 ALA A CA 1
ATOM 762 C C . ALA A 1 100 ? -18 -14.836 -6.711 1 97.88 100 ALA A C 1
ATOM 764 O O . ALA A 1 100 ? -18.688 -14.469 -7.664 1 97.88 100 ALA A O 1
ATOM 765 N N . VAL A 1 101 ? -17.25 -14.016 -6.031 1 98.5 101 VAL A N 1
ATOM 766 C CA . VAL A 1 101 ? -17.156 -12.602 -6.398 1 98.5 101 VAL A CA 1
ATOM 767 C C . VAL A 1 101 ? -15.711 -12.25 -6.738 1 98.5 101 VAL A C 1
ATOM 769 O O . VAL A 1 101 ? -14.773 -12.914 -6.277 1 98.5 101 VAL A O 1
ATOM 772 N N . PRO A 1 102 ? -15.492 -11.234 -7.555 1 98.81 102 PRO A N 1
ATOM 773 C CA . PRO A 1 102 ? -14.109 -10.812 -7.797 1 98.81 102 PRO A CA 1
ATOM 774 C C . PRO A 1 102 ? -13.359 -10.469 -6.512 1 98.81 102 PRO A C 1
ATOM 776 O O . PRO A 1 102 ? -13.938 -9.875 -5.598 1 98.81 102 PRO A O 1
ATOM 779 N N . ALA A 1 103 ? -12.164 -10.938 -6.438 1 98.81 103 ALA A N 1
ATOM 780 C CA . ALA A 1 103 ? -11.258 -10.531 -5.371 1 98.81 103 ALA A CA 1
ATOM 781 C C . ALA A 1 103 ? -10.398 -9.344 -5.809 1 98.81 103 ALA A C 1
ATOM 783 O O . ALA A 1 103 ? -9.93 -9.297 -6.949 1 98.81 103 ALA A O 1
ATOM 784 N N . ARG A 1 104 ? -10.258 -8.344 -4.91 1 98.75 104 ARG A N 1
ATOM 785 C CA . ARG A 1 104 ? -9.453 -7.16 -5.195 1 98.75 104 ARG A CA 1
ATOM 786 C C . ARG A 1 104 ? -8.438 -6.91 -4.086 1 98.75 104 ARG A C 1
ATOM 788 O O . ARG A 1 104 ? -8.758 -7.016 -2.9 1 98.75 104 ARG A O 1
ATOM 795 N N . GLU A 1 105 ? -7.25 -6.645 -4.492 1 98.75 105 GLU A N 1
ATOM 796 C CA . GLU A 1 105 ? -6.211 -6.312 -3.525 1 98.75 105 GLU A CA 1
ATOM 797 C C . GLU A 1 105 ? -5.422 -5.082 -3.965 1 98.75 105 GLU A C 1
ATOM 799 O O . GLU A 1 105 ? -5.336 -4.785 -5.16 1 98.75 105 GLU A O 1
ATOM 804 N N . ILE A 1 106 ? -4.961 -4.32 -3.018 1 98.88 106 ILE A N 1
ATOM 805 C CA . ILE A 1 106 ? -3.898 -3.344 -3.248 1 98.88 106 ILE A CA 1
ATOM 806 C C . ILE A 1 106 ? -2.537 -4.016 -3.09 1 98.88 106 ILE A C 1
ATOM 808 O O . ILE A 1 106 ? -2.268 -4.66 -2.072 1 98.88 106 ILE A O 1
ATOM 812 N N . SER A 1 107 ? -1.769 -3.977 -4.098 1 98.88 107 SER A N 1
ATOM 813 C CA . SER A 1 107 ? -0.398 -4.48 -4.098 1 98.88 107 SER A CA 1
ATOM 814 C C . SER A 1 107 ? 0.61 -3.338 -4.16 1 98.88 107 SER A C 1
ATOM 816 O O . SER A 1 107 ? 0.56 -2.508 -5.07 1 98.88 107 SER A O 1
ATOM 818 N N . VAL A 1 108 ? 1.475 -3.238 -3.197 1 98.94 108 VAL A N 1
ATOM 819 C CA . VAL A 1 108 ? 2.549 -2.252 -3.211 1 98.94 108 VAL A CA 1
ATOM 820 C C . VAL A 1 108 ? 3.9 -2.959 -3.15 1 98.94 108 VAL A C 1
ATOM 822 O O . VAL A 1 108 ? 4.168 -3.721 -2.217 1 98.94 108 VAL A O 1
ATOM 825 N N . ASP A 1 109 ? 4.73 -2.729 -4.148 1 98.88 109 ASP A N 1
ATOM 826 C CA . ASP A 1 109 ? 6.012 -3.426 -4.191 1 98.88 109 ASP A CA 1
ATOM 827 C C . ASP A 1 109 ? 7.125 -2.498 -4.676 1 98.88 109 ASP A C 1
ATOM 829 O O . ASP A 1 109 ? 6.859 -1.389 -5.141 1 98.88 109 ASP A O 1
ATOM 833 N N . ILE A 1 110 ? 8.32 -2.822 -4.355 1 98.88 110 ILE A N 1
ATOM 834 C CA . ILE A 1 110 ? 9.508 -2.184 -4.91 1 98.88 110 ILE A CA 1
ATOM 835 C C . ILE A 1 110 ? 10.008 -2.975 -6.117 1 98.88 110 ILE A C 1
ATOM 837 O O . ILE A 1 110 ? 10.359 -4.148 -5.996 1 98.88 110 ILE A O 1
ATOM 841 N N . VAL A 1 111 ? 10.031 -2.318 -7.273 1 98.44 111 VAL A N 1
ATOM 842 C CA . VAL A 1 111 ? 10.367 -3.043 -8.492 1 98.44 111 VAL A CA 1
ATOM 843 C C . VAL A 1 111 ? 11.43 -2.273 -9.273 1 98.44 111 VAL A C 1
ATOM 845 O O . VAL A 1 111 ? 11.547 -1.055 -9.141 1 98.44 111 VAL A O 1
ATOM 848 N N . ARG A 1 112 ? 12.203 -2.973 -10.047 1 97.25 112 ARG A N 1
ATOM 849 C CA . ARG A 1 112 ? 13.141 -2.334 -10.961 1 97.25 112 ARG A CA 1
ATOM 850 C C . ARG A 1 112 ? 12.414 -1.791 -12.188 1 97.25 112 ARG A C 1
ATOM 852 O O . ARG A 1 112 ? 11.469 -2.408 -12.688 1 97.25 112 ARG A O 1
ATOM 859 N N . LEU A 1 113 ? 12.883 -0.582 -12.547 1 88.69 113 LEU A N 1
ATOM 860 C CA . LEU A 1 113 ? 12.352 -0.022 -13.781 1 88.69 113 LEU A CA 1
ATOM 861 C C . LEU A 1 113 ? 12.922 -0.751 -15 1 88.69 113 LEU A C 1
ATOM 863 O O . LEU A 1 113 ? 14.086 -1.144 -15 1 88.69 113 LEU A O 1
ATOM 867 N N . GLY A 1 114 ? 12.109 -1.431 -15.859 1 69.44 114 GLY A N 1
ATOM 868 C CA . GLY A 1 114 ? 12.609 -2.033 -17.078 1 69.44 114 GLY A CA 1
ATOM 869 C C . GLY A 1 114 ? 13.453 -1.086 -17.906 1 69.44 114 GLY A C 1
ATOM 870 O O . GLY A 1 114 ? 13.422 0.129 -17.703 1 69.44 114 GLY A O 1
ATOM 871 N N . MET B 1 1 ? 2.6 40.5 10.375 1 40.16 1 MET B N 1
ATOM 872 C CA . MET B 1 1 ? 2.734 39.219 11.023 1 40.16 1 MET B CA 1
ATOM 873 C C . MET B 1 1 ? 1.938 38.156 10.273 1 40.16 1 MET B C 1
ATOM 875 O O . MET B 1 1 ? 0.719 38.25 10.133 1 40.16 1 MET B O 1
ATOM 879 N N . SER B 1 2 ? 2.445 37.531 9.172 1 40.78 2 SER B N 1
ATOM 880 C CA . SER B 1 2 ? 1.749 36.531 8.367 1 40.78 2 SER B CA 1
ATOM 881 C C . SER B 1 2 ? 1.104 35.469 9.242 1 40.78 2 SER B C 1
ATOM 883 O O . SER B 1 2 ? 1.802 34.719 9.945 1 40.78 2 SER B O 1
ATOM 885 N N . ASN B 1 3 ? -0.014 35.625 9.891 1 45.88 3 ASN B N 1
ATOM 886 C CA . ASN B 1 3 ? -0.78 34.781 10.797 1 45.88 3 ASN B CA 1
ATOM 887 C C . ASN B 1 3 ? -0.906 33.344 10.25 1 45.88 3 ASN B C 1
ATOM 889 O O . ASN B 1 3 ? -1.95 32.969 9.711 1 45.88 3 ASN B O 1
ATOM 893 N N . GLU B 1 4 ? 0.1 32.844 9.648 1 52.72 4 GLU B N 1
ATOM 894 C CA . GLU B 1 4 ? -0.003 31.453 9.195 1 52.72 4 GLU B CA 1
ATOM 895 C C . GLU B 1 4 ? -0.342 30.516 10.344 1 52.72 4 GLU B C 1
ATOM 897 O O . GLU B 1 4 ? 0.404 30.422 11.32 1 52.72 4 GLU B O 1
ATOM 902 N N . ARG B 1 5 ? -1.695 30.375 10.68 1 60.62 5 ARG B N 1
ATOM 903 C CA . ARG B 1 5 ? -2.164 29.453 11.703 1 60.62 5 ARG B CA 1
ATOM 904 C C . ARG B 1 5 ? -1.371 28.156 11.672 1 60.62 5 ARG B C 1
ATOM 906 O O . ARG B 1 5 ? -1.241 27.531 10.617 1 60.62 5 ARG B O 1
ATOM 913 N N . PRO B 1 6 ? -0.67 27.922 12.766 1 76.75 6 PRO B N 1
ATOM 914 C CA . PRO B 1 6 ? 0.068 26.656 12.836 1 76.75 6 PRO B CA 1
ATOM 915 C C . PRO B 1 6 ? -0.801 25.453 12.5 1 76.75 6 PRO B C 1
ATOM 917 O O . PRO B 1 6 ? -2.014 25.484 12.727 1 76.75 6 PRO B O 1
ATOM 920 N N . ALA B 1 7 ? -0.263 24.547 11.719 1 77.94 7 ALA B N 1
ATOM 921 C CA . ALA B 1 7 ? -1 23.312 11.453 1 77.94 7 ALA B CA 1
ATOM 922 C C . ALA B 1 7 ? -1.492 22.672 12.758 1 77.94 7 ALA B C 1
ATOM 924 O O . ALA B 1 7 ? -0.78 22.672 13.758 1 77.94 7 ALA B O 1
ATOM 925 N N . PRO B 1 8 ? -2.68 22.25 12.711 1 88.44 8 PRO B N 1
ATOM 926 C CA . PRO B 1 8 ? -3.26 21.656 13.914 1 88.44 8 PRO B CA 1
ATOM 927 C C . PRO B 1 8 ? -2.527 20.406 14.359 1 88.44 8 PRO B C 1
ATOM 929 O O . PRO B 1 8 ? -1.881 19.734 13.547 1 88.44 8 PRO B O 1
ATOM 932 N N . GLU B 1 9 ? -2.658 20.047 15.695 1 92.69 9 GLU B N 1
ATOM 933 C CA . GLU B 1 9 ? -2.076 18.828 16.25 1 92.69 9 GLU B CA 1
ATOM 934 C C . GLU B 1 9 ? -2.93 17.609 15.93 1 92.69 9 GLU B C 1
ATOM 936 O O . GLU B 1 9 ? -4.133 17.719 15.688 1 92.69 9 GLU B O 1
ATOM 941 N N . THR B 1 10 ? -2.275 16.484 15.977 1 95.69 10 THR B N 1
ATOM 942 C CA . THR B 1 10 ? -2.977 15.234 15.688 1 95.69 10 THR B CA 1
ATOM 943 C C . THR B 1 10 ? -4.117 15.016 16.672 1 95.69 10 THR B C 1
ATOM 945 O O . THR B 1 10 ? -3.945 15.211 17.875 1 95.69 10 THR B O 1
ATOM 948 N N . GLN B 1 11 ? -5.242 14.664 16.219 1 97.44 11 GLN B N 1
ATOM 949 C CA . GLN B 1 11 ? -6.402 14.281 17.016 1 97.44 11 GLN B CA 1
ATOM 950 C C . GLN B 1 11 ? -7.332 13.367 16.234 1 97.44 11 GLN B C 1
ATOM 952 O O . GLN B 1 11 ? -7.523 13.547 15.031 1 97.44 11 GLN B O 1
ATOM 957 N N . GLY B 1 12 ? -7.887 12.352 16.938 1 98.19 12 GLY B N 1
ATOM 958 C CA . GLY B 1 12 ? -8.867 11.477 16.312 1 98.19 12 GLY B CA 1
ATOM 959 C C . GLY B 1 12 ? -8.266 10.547 15.281 1 98.19 12 GLY B C 1
ATOM 960 O O . GLY B 1 12 ? -8.891 10.258 14.258 1 98.19 12 GLY B O 1
ATOM 961 N N . VAL B 1 13 ? -7.023 10.156 15.492 1 98.62 13 VAL B N 1
ATOM 962 C CA . VAL B 1 13 ? -6.34 9.305 14.523 1 98.62 13 VAL B CA 1
ATOM 963 C C . VAL B 1 13 ? -5.934 7.988 15.188 1 98.62 13 VAL B C 1
ATOM 965 O O . VAL B 1 13 ? -5.379 7.984 16.281 1 98.62 13 VAL B O 1
ATOM 968 N N . THR B 1 14 ? -6.285 6.906 14.609 1 98.56 14 THR B N 1
ATOM 969 C CA . THR B 1 14 ? -5.809 5.582 15 1 98.56 14 THR B CA 1
ATOM 970 C C . THR B 1 14 ? -4.984 4.957 13.875 1 98.56 14 THR B C 1
ATOM 972 O O . THR B 1 14 ? -5.352 5.043 12.703 1 98.56 14 THR B O 1
ATOM 975 N N . VAL B 1 15 ? -3.879 4.328 14.281 1 98.44 15 VAL B N 1
ATOM 976 C CA . VAL B 1 15 ? -2.994 3.682 13.32 1 98.44 15 VAL B CA 1
ATOM 977 C C . VAL B 1 15 ? -2.807 2.213 13.688 1 98.44 15 VAL B C 1
ATOM 979 O O . VAL B 1 15 ? -2.5 1.89 14.836 1 98.44 15 VAL B O 1
ATOM 982 N N . GLN B 1 16 ? -3.072 1.346 12.773 1 98.5 16 GLN B N 1
ATOM 983 C CA . GLN B 1 16 ? -2.854 -0.087 12.938 1 98.5 16 GLN B CA 1
ATOM 984 C C . GLN B 1 16 ? -1.778 -0.596 11.984 1 98.5 16 GLN B C 1
ATOM 986 O O . GLN B 1 16 ? -1.883 -0.414 10.773 1 98.5 16 GLN B O 1
ATOM 991 N N . LEU B 1 17 ? -0.731 -1.246 12.531 1 98.56 17 LEU B N 1
ATOM 992 C CA . LEU B 1 17 ? 0.266 -1.906 11.695 1 98.56 17 LEU B CA 1
ATOM 993 C C . LEU B 1 17 ? -0.309 -3.166 11.055 1 98.56 17 LEU B C 1
ATOM 995 O O . LEU B 1 17 ? -0.881 -4.012 11.75 1 98.56 17 LEU B O 1
ATOM 999 N N . LEU B 1 18 ? -0.189 -3.279 9.758 1 98.62 18 LEU B N 1
ATOM 1000 C CA . LEU B 1 18 ? -0.756 -4.438 9.07 1 98.62 18 LEU B CA 1
ATOM 1001 C C . LEU B 1 18 ? 0.341 -5.398 8.633 1 98.62 18 LEU B C 1
ATOM 1003 O O . LEU B 1 18 ? 0.175 -6.617 8.719 1 98.62 18 LEU B O 1
ATOM 1007 N N . ALA B 1 19 ? 1.451 -4.906 8.094 1 98.44 19 ALA B N 1
ATOM 1008 C CA . ALA B 1 19 ? 2.561 -5.719 7.598 1 98.44 19 ALA B CA 1
ATOM 1009 C C . ALA B 1 19 ? 3.846 -4.902 7.52 1 98.44 19 ALA B C 1
ATOM 1011 O O . ALA B 1 19 ? 3.803 -3.68 7.355 1 98.44 19 ALA B O 1
ATOM 1012 N N . THR B 1 20 ? 4.945 -5.516 7.629 1 98.5 20 THR B N 1
ATOM 1013 C CA . THR B 1 20 ? 6.254 -4.902 7.414 1 98.5 20 THR B CA 1
ATOM 1014 C C . THR B 1 20 ? 7.207 -5.883 6.734 1 98.5 20 THR B C 1
ATOM 1016 O O . THR B 1 20 ? 7.035 -7.102 6.844 1 98.5 20 THR B O 1
ATOM 1019 N N . ILE B 1 21 ? 8.125 -5.352 6.043 1 98.69 21 ILE B N 1
ATOM 1020 C CA . ILE B 1 21 ? 9.25 -6.113 5.516 1 98.69 21 ILE B CA 1
ATOM 1021 C C . ILE B 1 21 ? 10.562 -5.398 5.855 1 98.69 21 ILE B C 1
ATOM 1023 O O . ILE B 1 21 ? 10.711 -4.203 5.586 1 98.69 21 ILE B O 1
ATOM 1027 N N . ASP B 1 22 ? 11.469 -6.148 6.477 1 98.56 22 ASP B N 1
ATOM 1028 C CA . ASP B 1 22 ? 12.828 -5.641 6.617 1 98.56 22 ASP B CA 1
ATOM 1029 C C . ASP B 1 22 ? 13.523 -5.547 5.262 1 98.56 22 ASP B C 1
ATOM 1031 O O . ASP B 1 22 ? 13.859 -6.566 4.656 1 98.56 22 ASP B O 1
ATOM 1035 N N . LEU B 1 23 ? 13.766 -4.324 4.824 1 98.62 23 LEU B N 1
ATOM 1036 C CA . LEU B 1 23 ? 14.305 -4.148 3.48 1 98.62 23 LEU B CA 1
ATOM 1037 C C . LEU B 1 23 ? 15.797 -4.473 3.451 1 98.62 23 LEU B C 1
ATOM 1039 O O . LEU B 1 23 ? 16.359 -4.719 2.383 1 98.62 23 LEU B O 1
ATOM 1043 N N . GLY B 1 24 ? 16.406 -4.426 4.586 1 97.75 24 GLY B N 1
ATOM 1044 C CA . GLY B 1 24 ? 17.812 -4.781 4.66 1 97.75 24 GLY B CA 1
ATOM 1045 C C . GLY B 1 24 ? 18.109 -6.18 4.145 1 97.75 24 GLY B C 1
ATOM 1046 O O . GLY B 1 24 ? 19.172 -6.43 3.592 1 97.75 24 GLY B O 1
ATOM 1047 N N . THR B 1 25 ? 17.203 -7.105 4.316 1 97.62 25 THR B N 1
ATOM 1048 C CA . THR B 1 25 ? 17.406 -8.484 3.889 1 97.62 25 THR B CA 1
ATOM 1049 C C . THR B 1 25 ? 16.922 -8.68 2.455 1 97.62 25 THR B C 1
ATOM 1051 O O . THR B 1 25 ? 17.141 -9.734 1.856 1 97.62 25 THR B O 1
ATOM 1054 N N . GLU B 1 26 ? 16.297 -7.66 1.851 1 98.44 26 GLU B N 1
ATOM 1055 C CA . GLU B 1 26 ? 15.648 -7.816 0.553 1 98.44 26 GLU B CA 1
ATOM 1056 C C . GLU B 1 26 ? 16.469 -7.176 -0.559 1 98.44 26 GLU B C 1
ATOM 1058 O O . GLU B 1 26 ? 16.547 -7.707 -1.669 1 98.44 26 GLU B O 1
ATOM 1063 N N . ILE B 1 27 ? 16.969 -5.984 -0.273 1 98 27 ILE B N 1
ATOM 1064 C CA . ILE B 1 27 ? 17.641 -5.152 -1.264 1 98 27 ILE B CA 1
ATOM 1065 C C . ILE B 1 27 ? 18.953 -4.637 -0.688 1 98 27 ILE B C 1
ATOM 1067 O O . ILE B 1 27 ? 18.969 -4.031 0.386 1 98 27 ILE B O 1
ATOM 1071 N N . GLU B 1 28 ? 20.031 -4.875 -1.37 1 95.62 28 GLU B N 1
ATOM 1072 C CA . GLU B 1 28 ? 21.328 -4.348 -0.944 1 95.62 28 GLU B CA 1
ATOM 1073 C C . GLU B 1 28 ? 21.266 -2.836 -0.748 1 95.62 28 GLU B C 1
ATOM 1075 O O . GLU B 1 28 ? 20.703 -2.117 -1.582 1 95.62 28 GLU B O 1
ATOM 1080 N N . GLY B 1 29 ? 21.766 -2.314 0.428 1 95.25 29 GLY B N 1
ATOM 1081 C CA . GLY B 1 29 ? 21.828 -0.883 0.677 1 95.25 29 GLY B CA 1
ATOM 1082 C C . GLY B 1 29 ? 20.641 -0.365 1.466 1 95.25 29 GLY B C 1
ATOM 1083 O O . GLY B 1 29 ? 20.562 0.825 1.777 1 95.25 29 GLY B O 1
ATOM 1084 N N . MET B 1 30 ? 19.75 -1.262 1.819 1 97.81 30 MET B N 1
ATOM 1085 C CA . MET B 1 30 ? 18.531 -0.801 2.475 1 97.81 30 MET B CA 1
ATOM 1086 C C . MET B 1 30 ? 18.5 -1.229 3.938 1 97.81 30 MET B C 1
ATOM 1088 O O . MET B 1 30 ? 17.438 -1.301 4.551 1 97.81 30 MET B O 1
ATOM 1092 N N . ALA B 1 31 ? 19.734 -1.555 4.473 1 96.94 31 ALA B N 1
ATOM 1093 C CA . ALA B 1 31 ? 19.812 -1.878 5.895 1 96.94 31 ALA B CA 1
ATOM 1094 C C . ALA B 1 31 ? 19.234 -0.755 6.746 1 96.94 31 ALA B C 1
ATOM 1096 O O . ALA B 1 31 ? 19.469 0.425 6.473 1 96.94 31 ALA B O 1
ATOM 1097 N N . GLY B 1 32 ? 18.469 -1.148 7.746 1 97.69 32 GLY B N 1
ATOM 1098 C CA . GLY B 1 32 ? 17.906 -0.184 8.688 1 97.69 32 GLY B CA 1
ATOM 1099 C C . GLY B 1 32 ? 16.609 0.428 8.219 1 97.69 32 GLY B C 1
ATOM 1100 O O . GLY B 1 32 ? 16.078 1.334 8.859 1 97.69 32 GLY B O 1
ATOM 1101 N N . ARG B 1 33 ? 16.125 -0.044 7.035 1 98.56 33 ARG B N 1
ATOM 1102 C CA . ARG B 1 33 ? 14.844 0.446 6.52 1 98.56 33 ARG B CA 1
ATOM 1103 C C . ARG B 1 33 ? 13.828 -0.684 6.418 1 98.56 33 ARG B C 1
ATOM 1105 O O . ARG B 1 33 ? 14.195 -1.853 6.293 1 98.56 33 ARG B O 1
ATOM 1112 N N . GLN B 1 34 ? 12.609 -0.331 6.473 1 98.69 34 GLN B N 1
ATOM 1113 C CA . GLN B 1 34 ? 11.531 -1.301 6.277 1 98.69 34 GLN B CA 1
ATOM 1114 C C . GLN B 1 34 ? 10.453 -0.746 5.359 1 98.69 34 GLN B C 1
ATOM 1116 O O . GLN B 1 34 ? 10.273 0.471 5.262 1 98.69 34 GLN B O 1
ATOM 1121 N N . LEU B 1 35 ? 9.836 -1.583 4.629 1 98.88 35 LEU B N 1
ATOM 1122 C CA . LEU B 1 35 ? 8.547 -1.319 3.996 1 98.88 35 LEU B CA 1
ATOM 1123 C C . LEU B 1 35 ? 7.406 -1.556 4.977 1 98.88 35 LEU B C 1
ATOM 1125 O O . LEU B 1 35 ? 7.273 -2.648 5.527 1 98.88 35 LEU B O 1
ATOM 1129 N N . ARG B 1 36 ? 6.605 -0.551 5.207 1 98.88 36 ARG B N 1
ATOM 1130 C CA . ARG B 1 36 ? 5.613 -0.596 6.273 1 98.88 36 ARG B CA 1
ATOM 1131 C C . ARG B 1 36 ? 4.219 -0.275 5.738 1 98.88 36 ARG B C 1
ATOM 1133 O O . ARG B 1 36 ? 4.035 0.715 5.031 1 98.88 36 ARG B O 1
ATOM 1140 N N . MET B 1 37 ? 3.264 -1.199 5.984 1 98.94 37 MET B N 1
ATOM 1141 C CA . MET B 1 37 ? 1.855 -0.989 5.652 1 98.94 37 MET B CA 1
ATOM 1142 C C . MET B 1 37 ? 1.033 -0.739 6.914 1 98.94 37 MET B C 1
ATOM 1144 O O . MET B 1 37 ? 1.068 -1.537 7.852 1 98.94 37 MET B O 1
ATOM 1148 N N . ARG B 1 38 ? 0.332 0.366 6.906 1 98.88 38 ARG B N 1
ATOM 1149 C CA . ARG B 1 38 ? -0.534 0.71 8.031 1 98.88 38 ARG B CA 1
ATOM 1150 C C . ARG B 1 38 ? -1.948 1.026 7.555 1 98.88 38 ARG B C 1
ATOM 1152 O O . ARG B 1 38 ? -2.139 1.523 6.441 1 98.88 38 ARG B O 1
ATOM 1159 N N . LEU B 1 39 ? -2.91 0.69 8.352 1 98.81 39 LEU B N 1
ATOM 1160 C CA . LEU B 1 39 ? -4.258 1.24 8.25 1 98.81 39 LEU B CA 1
ATOM 1161 C C . LEU B 1 39 ? -4.402 2.48 9.133 1 98.81 39 LEU B C 1
ATOM 1163 O O . LEU B 1 39 ? -4.227 2.408 10.344 1 98.81 39 LEU B O 1
ATOM 1167 N N . VAL B 1 40 ? -4.672 3.615 8.539 1 98.81 40 VAL B N 1
ATOM 1168 C CA . VAL B 1 40 ? -4.852 4.875 9.258 1 98.81 40 VAL B CA 1
ATOM 1169 C C . VAL B 1 40 ? -6.324 5.277 9.234 1 98.81 40 VAL B C 1
ATOM 1171 O O . VAL B 1 40 ? -6.941 5.344 8.172 1 98.81 40 VAL B O 1
ATOM 1174 N N . THR B 1 41 ? -6.883 5.52 10.328 1 98.88 41 THR B N 1
ATOM 1175 C CA . THR B 1 41 ? -8.25 6.008 10.461 1 98.88 41 THR B CA 1
ATOM 1176 C C . THR B 1 41 ? -8.266 7.418 11.055 1 98.88 41 THR B C 1
ATOM 1178 O O . THR B 1 41 ? -7.676 7.66 12.109 1 98.88 41 THR B O 1
ATOM 1181 N N . ILE B 1 42 ? -8.859 8.297 10.344 1 98.81 42 ILE B N 1
ATOM 1182 C CA . ILE B 1 42 ? -9.078 9.656 10.812 1 98.81 42 ILE B CA 1
ATOM 1183 C C . ILE B 1 42 ? -10.57 9.883 11.07 1 98.81 42 ILE B C 1
ATOM 1185 O O . ILE B 1 42 ? -11.375 9.859 10.133 1 98.81 42 ILE B O 1
ATOM 1189 N N . GLU B 1 43 ? -10.953 10.086 12.312 1 98.81 43 GLU B N 1
ATOM 1190 C CA . GLU B 1 43 ? -12.352 10.297 12.672 1 98.81 43 GLU B CA 1
ATOM 1191 C C . GLU B 1 43 ? -12.891 11.594 12.07 1 98.81 43 GLU B C 1
ATOM 1193 O O . GLU B 1 43 ? -12.117 12.453 11.641 1 98.81 43 GLU B O 1
ATOM 1198 N N . SER B 1 44 ? -14.266 11.648 11.977 1 98.62 44 SER B N 1
ATOM 1199 C CA . SER B 1 44 ? -14.859 12.93 11.594 1 98.62 44 SER B CA 1
ATOM 1200 C C . SER B 1 44 ? -14.297 14.07 12.43 1 98.62 44 SER B C 1
ATOM 1202 O O . SER B 1 44 ? -14.258 13.984 13.664 1 98.62 44 SER B O 1
ATOM 1204 N N . GLY B 1 45 ? -13.781 15.07 11.766 1 98 45 GLY B N 1
ATOM 1205 C CA . GLY B 1 45 ? -13.195 16.203 12.461 1 98 45 GLY B CA 1
ATOM 1206 C C . GLY B 1 45 ? -11.758 15.961 12.891 1 98 45 GLY B C 1
ATOM 1207 O O . GLY B 1 45 ? -11.109 16.844 13.445 1 98 45 GLY B O 1
ATOM 1208 N N . GLY B 1 46 ? -11.266 14.734 12.594 1 98.44 46 GLY B N 1
ATOM 1209 C CA . GLY B 1 46 ? -9.906 14.398 12.992 1 98.44 46 GLY B CA 1
ATOM 1210 C C . GLY B 1 46 ? -8.852 15.102 12.156 1 98.44 46 GLY B C 1
ATOM 1211 O O . GLY B 1 46 ? -9.148 15.625 11.086 1 98.44 46 GLY B O 1
ATOM 1212 N N . VAL B 1 47 ? -7.605 15.141 12.703 1 97.5 47 VAL B N 1
ATOM 1213 C CA . VAL B 1 47 ? -6.457 15.797 12.086 1 97.5 47 VAL B CA 1
ATOM 1214 C C . VAL B 1 47 ? -5.215 14.922 12.25 1 97.5 47 VAL B C 1
ATOM 1216 O O . VAL B 1 47 ? -4.984 14.352 13.32 1 97.5 47 VAL B O 1
ATOM 1219 N N . LEU B 1 48 ? -4.555 14.68 11.172 1 96.69 48 LEU B N 1
ATOM 1220 C CA . LEU B 1 48 ? -3.211 14.117 11.227 1 96.69 48 LEU B CA 1
ATOM 1221 C C . LEU B 1 48 ? -2.16 15.203 11.008 1 96.69 48 LEU B C 1
ATOM 1223 O O . LEU B 1 48 ? -1.781 15.484 9.875 1 96.69 48 LEU B O 1
ATOM 1227 N N . GLY B 1 49 ? -1.837 15.742 12.078 1 88.75 49 GLY B N 1
ATOM 1228 C CA . GLY B 1 49 ? -0.798 16.766 12.164 1 88.75 49 GLY B CA 1
ATOM 1229 C C . GLY B 1 49 ? 0.253 16.453 13.211 1 88.75 49 GLY B C 1
ATOM 1230 O O . GLY B 1 49 ? 0.356 15.312 13.68 1 88.75 49 GLY B O 1
ATOM 1231 N N . PRO B 1 50 ? 1.156 17.406 13.484 1 90.12 50 PRO B N 1
ATOM 1232 C CA . PRO B 1 50 ? 1.326 18.688 12.797 1 90.12 50 PRO B CA 1
ATOM 1233 C C . PRO B 1 50 ? 1.886 18.516 11.383 1 90.12 50 PRO B C 1
ATOM 1235 O O . PRO B 1 50 ? 2.084 17.391 10.922 1 90.12 50 PRO B O 1
ATOM 1238 N N . VAL B 1 51 ? 2.199 19.578 10.789 1 93.25 51 VAL B N 1
ATOM 1239 C CA . VAL B 1 51 ? 2.828 19.547 9.477 1 93.25 51 VAL B CA 1
ATOM 1240 C C . VAL B 1 51 ? 4.047 18.641 9.508 1 93.25 51 VAL B C 1
ATOM 1242 O O . VAL B 1 51 ? 4.828 18.656 10.461 1 93.25 51 VAL B O 1
ATOM 1245 N N . HIS B 1 52 ? 4.082 17.719 8.578 1 95 52 HIS B N 1
ATOM 1246 C CA . HIS B 1 52 ? 5.223 16.828 8.461 1 95 52 HIS B CA 1
ATOM 1247 C C . HIS B 1 52 ? 5.645 16.656 7.008 1 95 52 HIS B C 1
ATOM 1249 O O . HIS B 1 52 ? 4.871 16.938 6.094 1 95 52 HIS B O 1
ATOM 1255 N N . ASP B 1 53 ? 6.883 16.219 6.797 1 96.56 53 ASP B N 1
ATOM 1256 C CA . ASP B 1 53 ? 7.367 16 5.438 1 96.56 53 ASP B CA 1
ATOM 1257 C C . ASP B 1 53 ? 7.664 14.523 5.188 1 96.56 53 ASP B C 1
ATOM 1259 O O . ASP B 1 53 ? 7.582 13.703 6.105 1 96.56 53 ASP B O 1
ATOM 1263 N N . HIS B 1 54 ? 7.992 14.211 4.023 1 97.94 54 HIS B N 1
ATOM 1264 C CA . HIS B 1 54 ? 8.258 12.836 3.617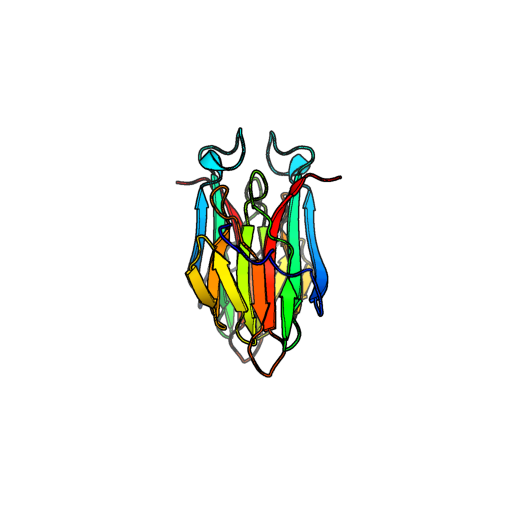 1 97.94 54 HIS B CA 1
ATOM 1265 C C . HIS B 1 54 ? 9.664 12.695 3.043 1 97.94 54 HIS B C 1
ATOM 1267 O O . HIS B 1 54 ? 9.906 11.852 2.18 1 97.94 54 HIS B O 1
ATOM 1273 N N . ILE B 1 55 ? 10.578 13.562 3.514 1 97.62 55 ILE B N 1
ATOM 1274 C CA . ILE B 1 55 ? 11.984 13.43 3.139 1 97.62 55 ILE B CA 1
ATOM 1275 C C . ILE B 1 55 ? 12.547 12.133 3.713 1 97.62 55 ILE B C 1
ATOM 1277 O O . ILE B 1 55 ? 12.477 11.898 4.922 1 97.62 55 ILE B O 1
ATOM 1281 N N . ASP B 1 56 ? 13.047 11.312 2.877 1 97.19 56 ASP B N 1
ATOM 1282 C CA . ASP B 1 56 ? 13.664 10.039 3.232 1 97.19 56 ASP B CA 1
ATOM 1283 C C . ASP B 1 56 ? 12.625 9.047 3.76 1 97.19 56 ASP B C 1
ATOM 1285 O O . ASP B 1 56 ? 12.953 8.156 4.547 1 97.19 56 ASP B O 1
ATOM 1289 N N . ARG B 1 57 ? 11.477 9.195 3.434 1 98.06 57 ARG B N 1
ATOM 1290 C CA . ARG B 1 57 ? 10.383 8.312 3.832 1 98.06 57 ARG B CA 1
ATOM 1291 C C . ARG B 1 57 ? 9.258 8.328 2.801 1 98.06 57 ARG B C 1
ATOM 1293 O O . ARG B 1 57 ? 8.117 8.656 3.125 1 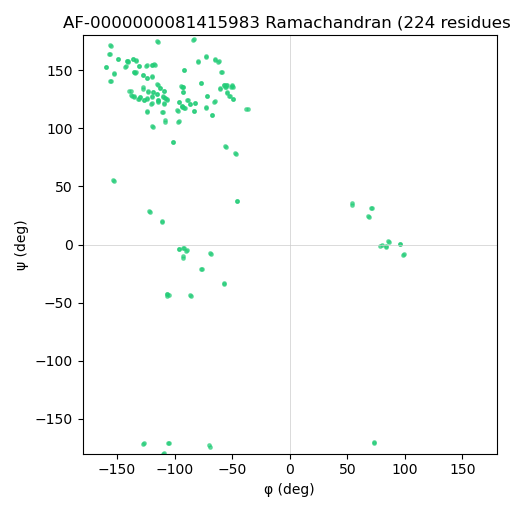98.06 57 ARG B O 1
ATOM 1300 N N . PRO B 1 58 ? 9.609 8.039 1.519 1 98.75 58 PRO B N 1
ATOM 1301 C CA . PRO B 1 58 ? 8.578 8.031 0.483 1 98.75 58 PRO B CA 1
ATOM 1302 C C . PRO B 1 58 ? 7.457 7.035 0.771 1 98.75 58 PRO B C 1
ATOM 1304 O O . PRO B 1 58 ? 7.691 6.004 1.404 1 98.75 58 PRO B O 1
ATOM 1307 N N . GLY B 1 59 ? 6.266 7.332 0.344 1 98.81 59 GLY B N 1
ATOM 1308 C CA . GLY B 1 59 ? 5.125 6.457 0.561 1 98.81 59 GLY B CA 1
ATOM 1309 C C . GLY B 1 59 ? 4.012 6.672 -0.447 1 98.81 59 GLY B C 1
ATOM 1310 O O . GLY B 1 59 ? 4.02 7.652 -1.194 1 98.81 59 GLY B O 1
ATOM 1311 N N . VAL B 1 60 ? 3.115 5.77 -0.555 1 98.88 60 VAL B N 1
ATOM 1312 C CA . VAL B 1 60 ? 1.89 5.836 -1.345 1 98.88 60 VAL B CA 1
ATOM 1313 C C . VAL B 1 60 ? 0.681 5.582 -0.446 1 98.88 60 VAL B C 1
ATOM 1315 O O . VAL B 1 60 ? 0.75 4.777 0.487 1 98.88 60 VAL B O 1
ATOM 1318 N N . GLU B 1 61 ? -0.358 6.285 -0.745 1 98.81 61 GLU B N 1
ATOM 1319 C CA . GLU B 1 61 ? -1.59 6.254 0.036 1 98.81 61 GLU B CA 1
ATOM 1320 C C . GLU B 1 61 ? -2.77 5.785 -0.812 1 98.81 61 GLU B C 1
ATOM 1322 O O . GLU B 1 61 ? -2.818 6.047 -2.016 1 98.81 61 GLU B O 1
ATOM 1327 N N . TYR B 1 62 ? -3.705 5.039 -0.236 1 98.88 62 TYR B N 1
ATOM 1328 C CA . TYR B 1 62 ? -4.941 4.598 -0.872 1 98.88 62 TYR B CA 1
ATOM 1329 C C . TYR B 1 62 ? -6.133 4.781 0.063 1 98.88 62 TYR B C 1
ATOM 1331 O O . TYR B 1 62 ? -6.137 4.266 1.184 1 98.88 62 TYR B O 1
ATOM 1339 N N . ILE B 1 63 ? -7.168 5.461 -0.414 1 98.69 63 ILE B N 1
ATOM 1340 C CA . ILE B 1 63 ? -8.32 5.723 0.446 1 98.69 63 ILE B CA 1
ATOM 1341 C C . ILE B 1 63 ? -9.312 4.566 0.343 1 98.69 63 ILE B C 1
ATOM 1343 O O . ILE B 1 63 ? -9.773 4.23 -0.751 1 98.69 63 ILE B O 1
ATOM 1347 N N . LEU B 1 64 ? -9.617 4.008 1.46 1 98.31 64 LEU B N 1
ATOM 1348 C CA . LEU B 1 64 ? -10.602 2.938 1.556 1 98.31 64 LEU B CA 1
ATOM 1349 C C . LEU B 1 64 ? -12.016 3.504 1.69 1 98.31 64 LEU B C 1
ATOM 1351 O O . LEU B 1 64 ? 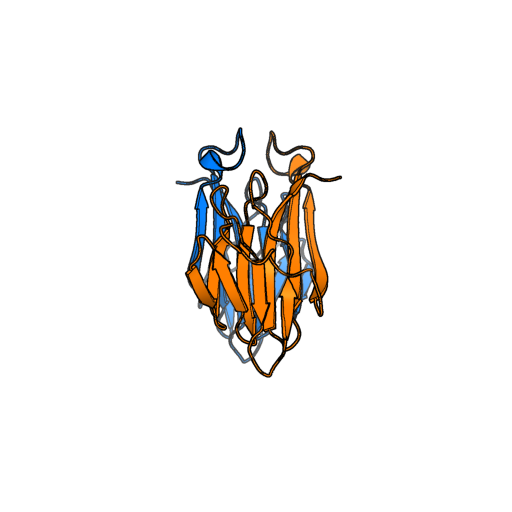-12.953 2.998 1.072 1 98.31 64 LEU B O 1
ATOM 1355 N N . GLN B 1 65 ? -12.117 4.457 2.492 1 98 65 GLN B N 1
ATOM 1356 C CA . GLN B 1 65 ? -13.398 5 2.934 1 98 65 GLN B CA 1
ATOM 1357 C C . GLN B 1 65 ? -13.273 6.473 3.311 1 98 65 GLN B C 1
ATOM 1359 O O . GLN B 1 65 ? -12.273 6.883 3.902 1 98 65 GLN B O 1
ATOM 1364 N N . GLY B 1 66 ? -14.398 7.234 3.062 1 98.44 66 GLY B N 1
ATOM 1365 C CA . GLY B 1 66 ? -14.43 8.633 3.469 1 98.44 66 GLY B CA 1
ATOM 1366 C C . GLY B 1 66 ? -13.562 9.523 2.605 1 98.44 66 GLY B C 1
ATOM 1367 O O . GLY B 1 66 ? -13.211 9.164 1.48 1 98.44 66 GLY B O 1
ATOM 1368 N N . THR B 1 67 ? -13.414 10.727 3.053 1 98.44 67 THR B N 1
ATOM 1369 C CA . THR B 1 67 ? -12.617 11.727 2.342 1 98.44 67 THR B CA 1
ATOM 1370 C C . THR B 1 67 ? -11.516 12.273 3.238 1 98.44 67 THR B C 1
ATOM 1372 O O . THR B 1 67 ? -11.75 12.57 4.414 1 98.44 67 THR B O 1
ATOM 1375 N N . ILE B 1 68 ? -10.344 12.32 2.73 1 98.5 68 ILE B N 1
ATOM 1376 C CA . ILE B 1 68 ? -9.234 12.969 3.416 1 98.5 68 ILE B CA 1
ATOM 1377 C C . ILE B 1 68 ? -8.852 14.25 2.678 1 98.5 68 ILE B C 1
ATOM 1379 O O . ILE B 1 68 ? -8.672 14.242 1.457 1 98.5 68 ILE B O 1
ATOM 1383 N N . THR B 1 69 ? -8.789 15.312 3.369 1 98.38 69 THR B N 1
ATOM 1384 C CA . THR B 1 69 ? -8.297 16.578 2.836 1 98.38 69 THR B CA 1
ATOM 1385 C C . THR B 1 69 ? -6.805 16.734 3.119 1 98.38 69 THR B C 1
ATOM 1387 O O . THR B 1 69 ? -6.383 16.734 4.277 1 98.38 69 THR B O 1
ATOM 1390 N N . ASP B 1 70 ? -6.047 16.828 2.096 1 97.81 70 ASP B N 1
ATOM 1391 C CA . ASP B 1 70 ? -4.598 17 2.143 1 97.81 70 ASP B CA 1
ATOM 1392 C C . ASP B 1 70 ? -4.219 18.469 1.966 1 97.81 70 ASP B C 1
ATOM 1394 O O . ASP B 1 70 ? -4.473 19.062 0.914 1 97.81 70 ASP B O 1
ATOM 1398 N N . HIS B 1 71 ? -3.609 19.094 3.023 1 96.81 71 HIS B N 1
ATOM 1399 C CA . HIS B 1 71 ? -3.148 20.469 2.963 1 96.81 71 HIS B CA 1
ATOM 1400 C C . HIS B 1 71 ? -1.657 20.547 2.645 1 96.81 71 HIS B C 1
ATOM 1402 O O . HIS B 1 71 ? -0.823 20.203 3.486 1 96.81 71 HIS B O 1
ATOM 1408 N N . ARG B 1 72 ? -1.376 20.922 1.445 1 91.5 72 ARG B N 1
ATOM 1409 C CA . ARG B 1 72 ? -0.003 21 0.957 1 91.5 72 ARG B CA 1
ATOM 1410 C C . ARG B 1 72 ? 0.21 22.266 0.117 1 91.5 72 ARG B C 1
ATOM 1412 O O . ARG B 1 72 ? -0.594 22.562 -0.766 1 91.5 72 ARG B O 1
ATOM 1419 N N . ASN B 1 73 ? 1.26 22.984 0.378 1 90.06 73 ASN B N 1
ATOM 1420 C CA . ASN B 1 73 ? 1.609 24.172 -0.386 1 90.06 73 ASN B CA 1
ATOM 1421 C C . ASN B 1 73 ? 0.452 25.172 -0.435 1 90.06 73 ASN B C 1
ATOM 1423 O O . ASN B 1 73 ? 0.156 25.734 -1.491 1 90.06 73 ASN B O 1
ATOM 1427 N N . GLY B 1 74 ? -0.256 25.203 0.606 1 90.12 74 GLY B N 1
ATOM 1428 C CA . GLY B 1 74 ? -1.348 26.156 0.702 1 90.12 74 GLY B CA 1
ATOM 1429 C C . GLY B 1 74 ? -2.6 25.719 -0.026 1 90.12 74 GLY B C 1
ATOM 1430 O O . GLY B 1 74 ? -3.572 26.469 -0.121 1 90.12 74 GLY B O 1
ATOM 1431 N N . VAL B 1 75 ? -2.514 24.594 -0.628 1 95.5 75 VAL B N 1
ATOM 1432 C CA . VAL B 1 75 ? -3.643 24.062 -1.385 1 95.5 75 VAL B CA 1
ATOM 1433 C C . VAL B 1 75 ? -4.246 22.859 -0.646 1 95.5 75 VAL B C 1
ATOM 1435 O O . VAL B 1 75 ? -3.521 22 -0.145 1 95.5 75 VAL B O 1
ATOM 1438 N N . ALA B 1 76 ? -5.586 22.875 -0.509 1 96.75 76 ALA B N 1
ATOM 1439 C CA . ALA B 1 76 ? -6.312 21.734 0.037 1 96.75 76 ALA B CA 1
ATOM 1440 C C . ALA B 1 76 ? -6.859 20.844 -1.079 1 96.75 76 ALA B C 1
ATOM 1442 O O . ALA B 1 76 ? -7.547 21.328 -1.982 1 96.75 76 ALA B O 1
ATOM 1443 N N . THR B 1 77 ? -6.52 19.641 -1.086 1 97.81 77 THR B N 1
ATOM 1444 C CA . THR B 1 77 ? -7.016 18.672 -2.066 1 97.81 77 THR B CA 1
ATOM 1445 C C . THR B 1 77 ? -7.77 17.547 -1.381 1 97.81 77 THR B C 1
ATOM 1447 O O . THR B 1 77 ? -7.281 16.969 -0.405 1 97.81 77 THR B O 1
ATOM 1450 N N . ASP B 1 78 ? -8.945 17.234 -1.874 1 98.06 78 ASP B N 1
ATOM 1451 C CA . ASP B 1 78 ? -9.734 16.125 -1.338 1 98.06 78 ASP B CA 1
ATOM 1452 C C . ASP B 1 78 ? -9.461 14.844 -2.107 1 98.06 78 ASP B C 1
ATOM 1454 O O . ASP B 1 78 ? -9.484 14.828 -3.34 1 98.06 78 ASP B O 1
ATOM 1458 N N . TYR B 1 79 ? -9.203 13.797 -1.365 1 97.75 79 TYR B N 1
ATOM 1459 C CA . TYR B 1 79 ? -9.086 12.453 -1.926 1 97.75 79 TYR B CA 1
ATOM 1460 C C . TYR B 1 79 ? -10.195 11.547 -1.407 1 97.75 79 TYR B C 1
ATOM 1462 O O . TYR B 1 79 ? -10.43 11.469 -0.198 1 97.75 79 TYR B O 1
ATOM 1470 N N . GLY B 1 80 ? -10.891 10.867 -2.367 1 98 80 GLY B N 1
ATOM 1471 C CA . GLY B 1 80 ? -11.93 9.922 -1.993 1 98 80 GLY B CA 1
ATOM 1472 C C . GLY B 1 80 ? -11.539 8.477 -2.256 1 98 80 GLY B C 1
ATOM 1473 O O . GLY B 1 80 ? -10.422 8.203 -2.697 1 98 80 GLY B O 1
ATOM 1474 N N . PRO B 1 81 ? -12.5 7.613 -1.915 1 97.94 81 PRO B N 1
ATOM 1475 C CA . PRO B 1 81 ? -12.203 6.184 -2.041 1 97.94 81 PRO B CA 1
ATOM 1476 C C . PRO B 1 81 ? -11.789 5.789 -3.455 1 97.94 81 PRO B C 1
ATOM 1478 O O . PRO B 1 81 ? -12.352 6.289 -4.434 1 97.94 81 PRO B O 1
ATOM 1481 N N . GLY B 1 82 ? -10.758 4.945 -3.516 1 96.81 82 GLY B N 1
ATOM 1482 C CA . GLY B 1 82 ? -10.352 4.406 -4.805 1 96.81 82 GLY B CA 1
ATOM 1483 C C . GLY B 1 82 ? -9.172 5.133 -5.414 1 96.81 82 GLY B C 1
ATOM 1484 O O . GLY B 1 82 ? -8.594 4.676 -6.402 1 96.81 82 GLY B O 1
ATOM 1485 N N . VAL B 1 83 ? -8.781 6.23 -4.816 1 95.38 83 VAL B N 1
ATOM 1486 C CA . VAL B 1 83 ? -7.66 6.996 -5.344 1 95.38 83 VAL B CA 1
ATOM 1487 C C . VAL B 1 83 ? -6.371 6.57 -4.641 1 95.38 83 VAL B C 1
ATOM 1489 O O . VAL B 1 83 ? -6.359 6.367 -3.426 1 95.38 83 VAL B O 1
ATOM 1492 N N . GLY B 1 84 ? -5.316 6.395 -5.395 1 97 84 GLY B N 1
ATOM 1493 C CA . GLY B 1 84 ? -3.961 6.254 -4.887 1 97 84 GLY B CA 1
ATOM 1494 C C . GLY B 1 84 ? -3.062 7.422 -5.258 1 97 84 GLY B C 1
ATOM 1495 O O . GLY B 1 84 ? -3.133 7.93 -6.379 1 97 84 GLY B O 1
ATOM 1496 N N . TRP B 1 85 ? -2.277 7.945 -4.293 1 95.56 85 TRP B N 1
ATOM 1497 C CA . TRP B 1 85 ? -1.402 9.07 -4.602 1 95.56 85 TRP B CA 1
ATOM 1498 C C . TRP B 1 85 ? -0.057 8.922 -3.898 1 95.56 85 TRP B C 1
ATOM 1500 O O . TRP B 1 85 ? 0.045 8.234 -2.877 1 95.56 85 TRP B O 1
ATOM 1510 N N . PRO B 1 86 ? 0.949 9.562 -4.41 1 97.69 86 PRO B N 1
ATOM 1511 C CA . PRO B 1 86 ? 2.285 9.492 -3.816 1 97.69 86 PRO B CA 1
ATOM 1512 C C . PRO B 1 86 ? 2.541 10.602 -2.803 1 97.69 86 PRO B C 1
ATOM 1514 O O . PRO B 1 86 ? 1.929 11.672 -2.883 1 97.69 86 PRO B O 1
ATOM 1517 N N . GLU B 1 87 ? 3.316 10.367 -1.86 1 98.06 87 GLU B N 1
ATOM 1518 C CA . GLU B 1 87 ? 3.979 11.32 -0.979 1 98.06 87 GLU B CA 1
ATOM 1519 C C . GLU B 1 87 ? 5.496 11.211 -1.082 1 98.06 87 GLU B C 1
ATOM 1521 O O . GLU B 1 87 ? 6.098 10.297 -0.506 1 98.06 87 GLU B O 1
ATOM 1526 N N . ASP B 1 88 ? 6.098 12.117 -1.824 1 98.12 88 ASP B N 1
ATOM 1527 C CA . ASP B 1 88 ? 7.531 12.07 -2.098 1 98.12 88 ASP B CA 1
ATOM 1528 C C . ASP B 1 88 ? 8.281 13.117 -1.273 1 98.12 88 ASP B C 1
ATOM 1530 O O . ASP B 1 88 ? 7.695 13.766 -0.399 1 98.12 88 ASP B O 1
ATOM 1534 N N . HIS B 1 89 ? 9.602 13.305 -1.583 1 98.12 89 HIS B N 1
ATOM 1535 C CA . HIS B 1 89 ? 10.461 14.156 -0.772 1 98.12 89 HIS B CA 1
ATOM 1536 C C . HIS B 1 89 ? 10.07 15.625 -0.902 1 98.12 89 HIS B C 1
ATOM 1538 O O . HIS B 1 89 ? 10.508 16.469 -0.108 1 98.12 89 HIS B O 1
ATOM 1544 N N . ASN B 1 90 ? 9.148 15.984 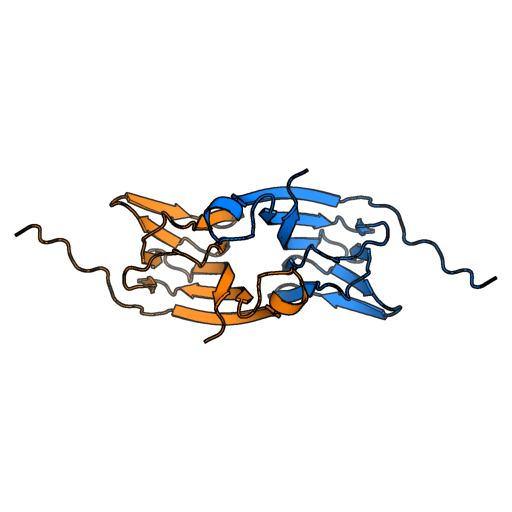-1.798 1 97.25 90 ASN B N 1
ATOM 1545 C CA . ASN B 1 90 ? 8.656 17.359 -1.904 1 97.25 90 ASN B CA 1
ATOM 1546 C C . ASN B 1 90 ? 7.355 17.547 -1.13 1 97.25 90 ASN B C 1
ATOM 1548 O O . ASN B 1 90 ? 6.809 18.641 -1.081 1 97.25 90 ASN B O 1
ATOM 1552 N N . THR B 1 91 ? 6.855 16.5 -0.578 1 97.31 91 THR B N 1
ATOM 1553 C CA . THR B 1 91 ? 5.586 16.562 0.141 1 97.31 91 THR B CA 1
ATOM 1554 C C . THR B 1 91 ? 5.797 17.047 1.572 1 97.31 91 THR B C 1
ATOM 1556 O O . THR B 1 91 ? 6.527 16.422 2.346 1 97.31 91 THR B O 1
ATOM 1559 N N . THR B 1 92 ? 5.301 18.156 1.959 1 97.06 92 THR B N 1
ATOM 1560 C CA . THR B 1 92 ? 5.098 18.672 3.305 1 97.06 92 THR B CA 1
ATOM 1561 C C . THR B 1 92 ? 3.635 19.047 3.523 1 97.06 92 THR B C 1
ATOM 1563 O O . THR B 1 92 ? 3.09 19.891 2.809 1 97.06 92 THR B O 1
ATOM 1566 N N . HIS B 1 93 ? 3.008 18.266 4.488 1 97.5 93 HIS B N 1
ATOM 1567 C CA . HIS B 1 93 ? 1.562 18.438 4.539 1 97.5 93 HIS B CA 1
ATOM 1568 C C . HIS B 1 93 ? 1.008 18.078 5.91 1 97.5 93 HIS B C 1
ATOM 1570 O O . HIS B 1 93 ? 1.757 17.656 6.797 1 97.5 93 HIS B O 1
ATOM 1576 N N . TRP B 1 94 ? -0.201 18.344 6.148 1 97.12 94 TRP B N 1
ATOM 1577 C CA . TRP B 1 94 ? -1.072 17.781 7.168 1 97.12 94 TRP B CA 1
ATOM 1578 C C . TRP B 1 94 ? -2.424 17.391 6.578 1 97.12 94 TRP B C 1
ATOM 1580 O O . TRP B 1 94 ? -2.791 17.859 5.496 1 97.12 94 TRP B O 1
ATOM 1590 N N . LEU B 1 95 ? -3.154 16.484 7.211 1 98.25 95 LEU B N 1
ATOM 1591 C CA . LEU B 1 95 ? -4.398 15.93 6.688 1 98.25 95 LEU B CA 1
ATOM 1592 C C . LEU B 1 95 ? -5.543 16.141 7.676 1 98.25 95 LEU B C 1
ATOM 1594 O O . LEU B 1 95 ? -5.32 16.188 8.891 1 98.25 95 LEU B O 1
ATOM 1598 N N . GLU B 1 96 ? -6.711 16.172 7.129 1 98.06 96 GLU B N 1
ATOM 1599 C CA . GLU B 1 96 ? -7.883 16.172 8 1 98.06 96 GLU B CA 1
ATOM 1600 C C . GLU B 1 96 ? -9.062 15.469 7.336 1 98.06 96 GLU B C 1
ATOM 1602 O O . GLU B 1 96 ? -9.047 15.227 6.129 1 98.06 96 GLU B O 1
ATOM 1607 N N . ASN B 1 97 ? -9.984 15.062 8.164 1 98.69 97 ASN B N 1
ATOM 1608 C CA . ASN B 1 97 ? -11.281 14.547 7.73 1 98.69 97 ASN B CA 1
ATOM 1609 C C . ASN B 1 97 ? -12.406 15.531 8.039 1 98.69 97 ASN B C 1
ATOM 1611 O O . ASN B 1 97 ? -12.828 15.656 9.195 1 98.69 97 ASN B O 1
ATOM 1615 N N . ARG B 1 98 ? -12.883 16.172 7.016 1 98.12 98 ARG B N 1
ATOM 1616 C CA . ARG B 1 98 ? -13.953 17.141 7.168 1 98.12 98 ARG B CA 1
ATOM 1617 C C . ARG B 1 98 ? -15.32 16.484 6.988 1 98.12 98 ARG B C 1
ATOM 1619 O O . ARG B 1 98 ? -16.359 17.156 7.047 1 98.12 98 ARG B O 1
ATOM 1626 N N . GLY B 1 99 ? -15.289 15.203 6.68 1 97.94 99 GLY B N 1
ATOM 1627 C CA . GLY B 1 99 ? -16.516 14.484 6.395 1 97.94 99 GLY B CA 1
ATOM 1628 C C . GLY B 1 99 ? -17.219 13.977 7.645 1 97.94 99 GLY B C 1
ATOM 1629 O O . GLY B 1 99 ? -16.672 14.07 8.75 1 97.94 99 GLY B O 1
ATOM 1630 N N . ALA B 1 100 ? -18.359 13.391 7.461 1 97.88 100 ALA B N 1
ATOM 1631 C CA . ALA B 1 100 ? -19.234 12.992 8.562 1 97.88 100 ALA B CA 1
ATOM 1632 C C . ALA B 1 100 ? -18.953 11.547 8.977 1 97.88 100 ALA B C 1
ATOM 1634 O O . ALA B 1 100 ? -19.453 11.086 10.008 1 97.88 100 ALA B O 1
ATOM 1635 N N . VAL B 1 101 ? -18.188 10.836 8.188 1 98.5 101 VAL B N 1
ATOM 1636 C CA . VAL B 1 101 ? -17.844 9.461 8.516 1 98.5 101 VAL B CA 1
ATOM 1637 C C . VAL B 1 101 ? -16.328 9.328 8.664 1 98.5 101 VAL B C 1
ATOM 1639 O O . VAL B 1 101 ? -15.578 10.125 8.094 1 98.5 101 VAL B O 1
ATOM 1642 N N . PRO B 1 102 ? -15.852 8.367 9.43 1 98.81 102 PRO B N 1
ATOM 1643 C CA . PRO B 1 102 ? -14.406 8.156 9.492 1 98.81 102 PRO B CA 1
ATOM 1644 C C . PRO B 1 102 ? -13.789 7.926 8.109 1 98.81 102 PRO B C 1
ATOM 1646 O O . PRO B 1 102 ? -14.383 7.246 7.27 1 98.81 102 PRO B O 1
ATOM 1649 N N . ALA B 1 103 ? -12.703 8.57 7.898 1 98.81 103 ALA B N 1
ATOM 1650 C CA . ALA B 1 103 ? -11.891 8.297 6.719 1 98.81 103 ALA B CA 1
ATOM 1651 C C . ALA B 1 103 ? -10.812 7.258 7.027 1 98.81 103 ALA B C 1
ATOM 1653 O O . ALA B 1 103 ? -10.203 7.289 8.094 1 98.81 103 ALA B O 1
ATOM 1654 N N . ARG B 1 104 ? -10.648 6.289 6.105 1 98.75 104 ARG B N 1
ATOM 1655 C CA . ARG B 1 104 ? -9.641 5.246 6.266 1 98.75 104 ARG B CA 1
ATOM 1656 C C . ARG B 1 104 ? -8.75 5.145 5.031 1 98.75 104 ARG B C 1
ATOM 1658 O O . ARG B 1 104 ? -9.242 5.188 3.902 1 98.75 104 ARG B O 1
ATOM 1665 N N . GLU B 1 105 ? -7.5 5.043 5.273 1 98.75 105 GLU B N 1
ATOM 1666 C CA . GLU B 1 105 ? -6.555 4.863 4.172 1 98.75 105 GLU B CA 1
ATOM 1667 C C . GLU B 1 105 ? -5.539 3.773 4.488 1 98.75 105 GLU B C 1
ATOM 1669 O O . GLU B 1 105 ? -5.254 3.504 5.66 1 98.75 105 GLU B O 1
ATOM 1674 N N . ILE B 1 106 ? -5.098 3.084 3.488 1 98.88 106 ILE B N 1
ATOM 1675 C CA . ILE B 1 106 ? -3.881 2.283 3.562 1 98.88 106 ILE B CA 1
ATOM 1676 C C . ILE B 1 106 ? -2.668 3.15 3.234 1 98.88 106 ILE B C 1
ATOM 1678 O O . ILE B 1 106 ? -2.639 3.818 2.197 1 98.88 106 ILE B O 1
ATOM 1682 N N . SER B 1 107 ? -1.774 3.24 4.129 1 98.88 107 SER B N 1
ATOM 1683 C CA . SER B 1 107 ? -0.509 3.945 3.955 1 98.88 107 SER B CA 1
ATOM 1684 C C . SER B 1 107 ? 0.66 2.971 3.871 1 98.88 107 SER B C 1
ATOM 1686 O O . SER B 1 107 ? 0.859 2.152 4.773 1 98.88 107 SER B O 1
ATOM 1688 N N . VAL B 1 108 ? 1.385 2.986 2.791 1 98.94 108 VAL B N 1
ATOM 1689 C CA . VAL B 1 108 ? 2.59 2.176 2.654 1 98.94 108 VAL B CA 1
ATOM 1690 C C . VAL B 1 108 ? 3.799 3.08 2.42 1 98.94 108 VAL B C 1
ATOM 1692 O O . VAL B 1 108 ? 3.82 3.865 1.469 1 98.94 108 VAL B O 1
ATOM 1695 N N . ASP B 1 109 ? 4.785 2.988 3.297 1 98.88 109 ASP B N 1
ATOM 1696 C CA . ASP B 1 109 ? 5.941 3.871 3.176 1 98.88 109 ASP B CA 1
ATOM 1697 C C . ASP B 1 109 ? 7.238 3.129 3.504 1 98.88 109 ASP B C 1
ATOM 1699 O O . ASP B 1 109 ? 7.203 1.998 3.994 1 98.88 109 ASP B O 1
ATOM 1703 N N . ILE B 1 110 ? 8.32 3.621 3.033 1 98.88 110 ILE B N 1
ATOM 1704 C CA . ILE B 1 110 ? 9.656 3.178 3.418 1 98.88 110 ILE B CA 1
ATOM 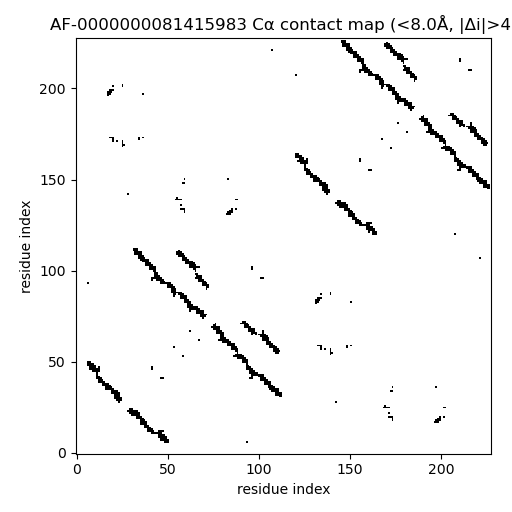1705 C C . ILE B 1 110 ? 10.18 4.047 4.559 1 98.88 110 ILE B C 1
ATOM 1707 O O . ILE B 1 110 ? 10.328 5.262 4.406 1 98.88 110 ILE B O 1
ATOM 1711 N N . VAL B 1 111 ? 10.453 3.416 5.688 1 98.44 111 VAL B N 1
ATOM 1712 C CA . VAL B 1 111 ? 10.844 4.195 6.859 1 98.44 111 VAL B CA 1
ATOM 1713 C C . VAL B 1 111 ? 12.102 3.602 7.484 1 98.44 111 VAL B C 1
ATOM 1715 O O . VAL B 1 111 ? 12.391 2.412 7.316 1 98.44 111 VAL B O 1
ATOM 1718 N N . ARG B 1 112 ? 12.852 4.414 8.156 1 97.25 112 ARG B N 1
ATOM 1719 C CA . ARG B 1 112 ? 13.984 3.93 8.938 1 97.25 112 ARG B CA 1
ATOM 1720 C C . ARG B 1 112 ? 13.516 3.293 10.242 1 97.25 112 ARG B C 1
ATOM 1722 O O . ARG B 1 112 ? 12.562 3.762 10.859 1 97.25 112 ARG B O 1
ATOM 1729 N N . LEU B 1 113 ? 14.211 2.176 10.523 1 89 113 LEU B N 1
ATOM 1730 C CA . LEU B 1 113 ? 13.938 1.546 11.812 1 89 113 LEU B CA 1
ATOM 1731 C C . LEU B 1 113 ? 14.539 2.359 12.953 1 89 113 LEU B C 1
ATOM 1733 O O . LEU B 1 113 ? 15.625 2.924 12.82 1 89 113 LEU B O 1
ATOM 1737 N N . GLY B 1 114 ? 13.758 2.916 13.914 1 69.88 114 GLY B N 1
ATOM 1738 C CA . GLY B 1 114 ? 14.312 3.596 15.078 1 69.88 114 GLY B CA 1
ATOM 1739 C C . GLY B 1 114 ? 15.422 2.814 15.75 1 69.88 114 GLY B C 1
ATOM 1740 O O . GLY B 1 114 ? 15.57 1.613 15.523 1 69.88 114 GLY B O 1
#

pLDDT: mean 94.56, std 11.03, range [39.91, 98.94]

Secondary structure (DSSP, 8-state):
-----PPPPPEEEEEEEEEEEEGGGTSTT-TTEEEEEEEEEEEEEEEEEEEEE-TT--EEEEEEES-EEEEETTEEEEE-TT-EEEE-TT-EEEEE--SSS-EEEEEEEEEE--/-----PPPPPEEEEEEEEEEEEGGGTSTT-TTEEEEEEEEEEEEEEEEEEEEE-TT--EEEEEEES-EEEEETTEEEEE-TT-EEEE-TT-EEEEE--SSS-EEEEEEEEEE--

InterPro domains:
  IPR011051 RmlC-like cupin domain superfamily [SSF51182] (20-108)
  IPR014710 RmlC-like jelly roll fold [G3DSA:2.60.120.10] (2-109)

Organism: NCBI:txid198620

Solvent-accessible surface area (backbone atoms only — not comparable to full-atom values): 11540 Å² total; per-residue (Å²): 128,87,77,70,73,72,62,57,63,56,37,55,63,49,79,42,85,46,35,62,42,65,28,40,85,48,38,86,83,30,65,62,26,27,43,37,34,29,43,39,34,28,30,52,71,10,26,53,35,44,67,44,67,18,66,66,31,43,31,43,39,34,30,72,33,46,37,42,35,39,40,38,91,90,39,76,44,81,46,43,55,78,44,40,43,65,37,40,62,83,38,50,33,33,37,32,12,87,40,92,48,55,16,30,30,44,39,37,32,39,39,68,61,128,127,86,79,70,73,72,65,57,63,57,37,57,63,51,78,42,85,46,33,64,42,66,30,40,84,48,38,85,84,29,65,61,26,27,43,38,33,30,42,38,35,30,29,51,72,11,26,53,35,43,67,44,66,18,65,67,32,42,29,41,36,34,30,71,34,45,36,42,36,39,40,38,91,92,40,76,44,80,45,43,56,78,44,39,43,64,37,41,62,84,38,49,34,32,36,32,13,87,39,92,49,55,16,30,29,44,39,38,31,39,37,66,61,129

Radius of gyration: 18.77 Å; Cα contacts (8 Å, |Δi|>4): 661; chains: 2; bounding box: 41×78×34 Å

Sequence (228 aa):
MSNERPAPETQGVTVQLLATIDLGTEIEGMAGRQLRMRLVTIESGGVLGPVHDHIDRPGVEYILQGTITDHRNGVATDYGPGVGWPEDHNTTHWLENRGAVPAREISVDIVRLGMSNERPAPETQGVTVQLLATIDLGTEIEGMAGRQLRMRLVTIESGGVLGPVHDHIDRPGVEYILQGTITDHRNGVATDYGPGVGWPEDHNTTHWLENRGAVPAREISVDIVRLG

Nearest PDB structures (foldseek):
  8awn-assembly1_A-2  TM=8.344E-01  e=1.305E-07  Thermotoga maritima
  6b8w-assembly1_B  TM=8.558E-01  e=9.135E-07  Enterobacter cloacae subsp. cloacae ATCC 13047
  1sq4-assembly1_B  TM=7.646E-01  e=8.563E-05  Pseudomonas aeruginosa
  1rc6-assembly1_A  TM=7.600E-01  e=8.113E-05  Escherichia coli
  1sq4-assembly1_A  TM=7.241E-01  e=1.638E-04  Pseudomonas aeruginosa

Foldseek 3Di:
DPPPPFADAFDQKDKAWDDKDQCVVPDPPLHQKMKTKIKMKHFAFGKADDWDACAVKKKKKAKQAAWKWKQFPNDTDIDGHPDMDIGYRRTTTMIHGNDNGMIIMIMIIMDGHD/DPPPPFADAFDQKDKAWDDKDQCVVPDPPLHQKMKTKIKMKHFAFGKADDWDACAVKKKKKAKQAAWKWKQFPNDTDIDGHPDMDIGDRRTITMIHGNDNGMIIMIMIIMDGHD